Protein AF-A0A382EFH8-F1 (afdb_monomer_lite)

Radius of gyration: 18.64 Å; chains: 1; bounding box: 43×34×51 Å

Secondary structure (DSSP, 8-state):
---HHHHHHHHHHHHHHTSSS---HHHHHHHHHHHHHHHHHHTSSS-HHHHHHHHHHHHHHHHTTS-HHHHHHTTTT-HHHHHHHTSHHHHHHHH--THHHHHH--S-EEEEEETT-SSS-HHHHHHHHHHHHHHHS-EEEEEETTB-TTS-B-SS--GGGTTT---SS-HHHHHHHHHHHHHH-

Foldseek 3Di:
DAALQRLQLQLLLLLQPLQPDDDDPVLNVLVSVLLVVLLVLLPDPDDLVVSLVVQVVSLVVSCVVDDPCSCVSSVSPDSVVSSVCNDPVNNCRRGDDCLVVLLPDPAAEEAEEECLESNRHCVVPVVSNVVSCVNVVRYHYYYHYCAAPQQARHDRNHPVCVVVGPDRHDVVVVVVVVVCVVVRD

Organism: NCBI:txid408172

pLDDT: mean 92.82, std 5.86, range [68.69, 98.62]

InterPro domains:
  IPR001375 Peptidase S9, prolyl oligopeptidase, catalytic domain [PF00326] (89-156)
  IPR029058 Alpha/Beta hydrolase fold [G3DSA:3.40.50.1820] (23-167)
  IPR029058 Alpha/Beta hydrolase fold [SSF53474] (26-154)
  IPR053145 AB hydrolase superfamily Esterase 10 [PTHR43265] (37-182)

Sequence (185 aa):
AVSGEQIHQRQVRMIIERQPFPIADDLVKKIAAMNESLYAVSRMNASLEERRVIARDIYQSELAEFDEVERKLLNLNDEVQVDAIVTDWFRYFLDYDPRGDLELSKVPLLAVYGTLDLQVPPDQSVPVLENINANHGKIEVQTFPDLNHLFQHATTGLPSEYGVIDETLAPEVMIVIK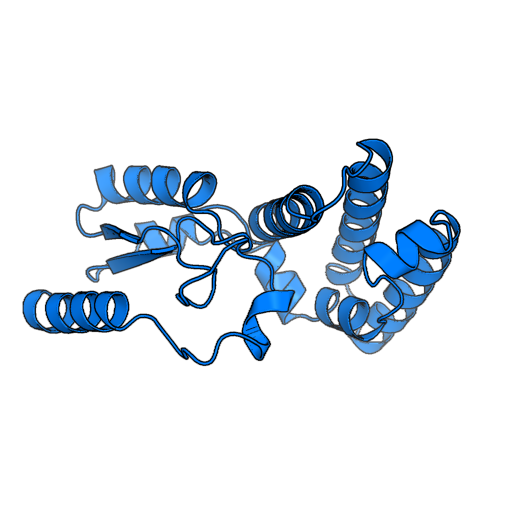EWVLTKC

Structure (mmCIF, N/CA/C/O backbone):
data_AF-A0A382EFH8-F1
#
_entry.id   AF-A0A382EFH8-F1
#
loop_
_atom_site.group_PDB
_atom_site.id
_atom_site.type_symbol
_atom_site.label_atom_id
_atom_site.label_alt_id
_atom_site.label_comp_id
_atom_site.label_asym_id
_atom_site.label_entity_id
_atom_site.label_seq_id
_atom_site.pdbx_PDB_ins_code
_atom_site.Cartn_x
_atom_site.Cartn_y
_atom_site.Cartn_z
_atom_site.occupancy
_atom_site.B_iso_or_equiv
_atom_site.auth_seq_id
_atom_site.auth_comp_id
_atom_site.auth_asym_id
_atom_site.auth_atom_id
_atom_site.pdbx_PDB_model_num
ATOM 1 N N . ALA A 1 1 ? 5.769 -3.428 13.451 1.00 68.69 1 ALA A N 1
ATOM 2 C CA . ALA A 1 1 ? 5.077 -3.414 12.165 1.00 68.69 1 ALA A CA 1
ATOM 3 C C . ALA A 1 1 ? 6.011 -4.001 11.113 1.00 68.69 1 ALA A C 1
ATOM 5 O O . ALA A 1 1 ? 7.071 -4.502 11.473 1.00 68.69 1 ALA A O 1
ATOM 6 N N . VAL A 1 2 ? 5.586 -4.033 9.861 1.00 85.19 2 VAL A N 1
ATOM 7 C CA . VAL A 1 2 ? 6.408 -4.422 8.709 1.00 85.19 2 VAL A CA 1
ATOM 8 C C . VAL A 1 2 ? 6.953 -3.120 8.101 1.00 85.19 2 VAL A C 1
ATOM 10 O O . VAL A 1 2 ? 6.227 -2.124 8.123 1.00 85.19 2 VAL A O 1
ATOM 13 N N . SER A 1 3 ? 8.210 -3.076 7.643 1.00 92.56 3 SER A N 1
ATOM 14 C CA . SER A 1 3 ? 8.759 -1.847 7.035 1.00 92.56 3 SER A CA 1
ATOM 15 C C . SER A 1 3 ? 8.092 -1.549 5.692 1.00 92.56 3 SER A C 1
ATOM 17 O O . SER A 1 3 ? 7.584 -2.466 5.042 1.00 92.56 3 SER A O 1
ATOM 19 N N . GLY A 1 4 ? 8.113 -0.294 5.233 1.00 94.88 4 GLY A N 1
ATOM 20 C CA . GLY A 1 4 ? 7.530 0.039 3.929 1.00 94.88 4 GLY A CA 1
ATOM 21 C C . GLY A 1 4 ? 8.174 -0.712 2.761 1.00 94.88 4 GLY A C 1
ATOM 22 O O . GLY A 1 4 ? 7.466 -1.116 1.843 1.00 94.88 4 GLY A O 1
ATOM 23 N N . GLU A 1 5 ? 9.479 -1.006 2.817 1.00 95.12 5 GLU A N 1
ATOM 24 C CA . GLU A 1 5 ? 10.134 -1.860 1.815 1.00 95.12 5 GLU A CA 1
ATOM 25 C C . GLU A 1 5 ? 9.547 -3.277 1.792 1.00 95.12 5 GLU A C 1
ATOM 27 O O . GLU A 1 5 ? 9.183 -3.775 0.726 1.00 95.12 5 GLU A O 1
ATOM 32 N N . GLN A 1 6 ? 9.389 -3.907 2.960 1.00 93.88 6 GLN A N 1
ATOM 33 C CA . GLN A 1 6 ? 8.792 -5.240 3.068 1.00 93.88 6 GLN A CA 1
ATOM 34 C C . GLN A 1 6 ? 7.329 -5.241 2.595 1.00 93.88 6 GLN A C 1
ATOM 36 O O . GLN A 1 6 ? 6.919 -6.160 1.882 1.00 93.88 6 GLN A O 1
ATOM 41 N N . ILE A 1 7 ? 6.562 -4.197 2.940 1.00 94.94 7 ILE A N 1
ATOM 42 C CA . ILE A 1 7 ? 5.192 -3.990 2.453 1.00 94.94 7 ILE A CA 1
ATOM 43 C C . ILE A 1 7 ? 5.181 -3.911 0.923 1.00 94.94 7 ILE A C 1
ATOM 45 O O . ILE A 1 7 ? 4.469 -4.683 0.285 1.00 94.94 7 ILE A O 1
ATOM 49 N N . HIS A 1 8 ? 5.996 -3.040 0.323 1.00 94.69 8 HIS A N 1
ATOM 50 C CA . HIS A 1 8 ? 5.988 -2.819 -1.123 1.00 94.69 8 HIS A CA 1
ATOM 51 C C . HIS A 1 8 ? 6.478 -4.046 -1.906 1.00 94.69 8 HIS A C 1
ATOM 53 O O . HIS A 1 8 ? 5.884 -4.421 -2.916 1.00 94.69 8 HIS A O 1
ATOM 59 N N . GLN A 1 9 ? 7.516 -4.738 -1.424 1.00 93.62 9 GLN A N 1
ATOM 60 C CA . GLN A 1 9 ? 7.976 -5.994 -2.027 1.00 93.62 9 GLN A CA 1
ATOM 61 C C . GLN A 1 9 ? 6.885 -7.072 -1.997 1.00 93.62 9 GLN A C 1
ATOM 63 O O . GLN A 1 9 ? 6.644 -7.739 -3.009 1.00 93.62 9 GLN A O 1
ATOM 68 N N . ARG A 1 10 ? 6.193 -7.235 -0.858 1.00 94.56 10 ARG A N 1
ATOM 69 C CA . ARG A 1 10 ? 5.069 -8.175 -0.747 1.00 94.56 10 ARG A CA 1
ATOM 70 C C . ARG A 1 10 ? 3.923 -7.774 -1.670 1.00 94.56 10 ARG A C 1
ATOM 72 O O . ARG A 1 10 ? 3.377 -8.648 -2.343 1.00 94.56 10 ARG A O 1
ATOM 79 N N . GLN A 1 11 ? 3.610 -6.482 -1.732 1.00 94.50 11 GLN A N 1
ATOM 80 C CA . GLN A 1 11 ? 2.559 -5.932 -2.577 1.00 94.50 11 GLN A CA 1
ATOM 81 C C . GLN A 1 11 ? 2.774 -6.266 -4.046 1.00 94.50 11 GLN A C 1
ATOM 83 O O . GLN A 1 11 ? 1.903 -6.859 -4.684 1.00 94.50 11 GLN A O 1
ATOM 88 N N . VAL A 1 12 ? 3.947 -5.916 -4.579 1.00 92.06 12 VAL A N 1
ATOM 89 C CA . VAL A 1 12 ? 4.278 -6.161 -5.985 1.00 92.06 12 VAL A CA 1
ATOM 90 C C . VAL A 1 12 ? 4.153 -7.648 -6.295 1.00 92.06 12 VAL A C 1
ATOM 92 O O . VAL A 1 12 ? 3.468 -8.029 -7.243 1.00 92.06 12 VAL A O 1
ATOM 95 N N . ARG A 1 13 ? 4.734 -8.500 -5.444 1.00 92.38 13 ARG A N 1
ATOM 96 C CA . ARG A 1 13 ? 4.657 -9.952 -5.598 1.00 92.38 13 ARG A CA 1
ATOM 97 C C . ARG A 1 13 ? 3.213 -10.459 -5.633 1.00 92.38 13 ARG A C 1
ATOM 99 O O . ARG A 1 13 ? 2.870 -11.223 -6.528 1.00 92.38 13 ARG A O 1
ATOM 106 N N . MET A 1 14 ? 2.368 -10.035 -4.695 1.00 93.94 14 MET A N 1
ATOM 107 C CA . MET A 1 14 ? 0.981 -10.502 -4.623 1.00 93.94 14 MET A CA 1
ATOM 108 C C . MET A 1 14 ? 0.129 -10.013 -5.795 1.00 93.94 14 MET A C 1
ATOM 110 O O . MET A 1 14 ? -0.707 -10.770 -6.281 1.00 93.94 14 MET A O 1
ATOM 114 N N . ILE A 1 15 ? 0.353 -8.792 -6.288 1.00 92.19 15 ILE A N 1
ATOM 115 C CA . ILE A 1 15 ? -0.325 -8.280 -7.490 1.00 92.19 15 ILE A CA 1
ATOM 116 C C . ILE A 1 15 ? 0.039 -9.119 -8.721 1.00 92.19 15 ILE A C 1
ATOM 118 O O . ILE A 1 15 ? -0.835 -9.424 -9.533 1.00 92.19 15 ILE A O 1
ATOM 122 N N . ILE A 1 16 ? 1.306 -9.521 -8.850 1.00 90.00 16 ILE A N 1
ATOM 123 C CA . ILE A 1 16 ? 1.776 -10.388 -9.938 1.00 90.00 16 ILE A CA 1
ATOM 124 C C . ILE A 1 16 ? 1.173 -11.795 -9.809 1.00 90.00 16 ILE A C 1
ATOM 126 O O . ILE A 1 16 ? 0.604 -12.316 -10.762 1.00 90.00 16 ILE A O 1
ATOM 130 N N . GLU A 1 17 ? 1.244 -12.401 -8.623 1.00 90.38 17 GLU A N 1
ATOM 131 C CA . GLU A 1 17 ? 0.717 -13.751 -8.365 1.00 90.38 17 GLU A CA 1
ATOM 132 C C . GLU A 1 17 ? -0.813 -13.836 -8.515 1.00 90.38 17 GLU A C 1
ATOM 134 O O . GLU A 1 17 ? -1.350 -14.915 -8.758 1.00 90.38 17 GLU A O 1
ATOM 139 N N . ARG A 1 18 ? -1.526 -12.710 -8.375 1.00 92.12 18 ARG A N 1
ATOM 140 C CA . ARG A 1 18 ? -2.989 -12.631 -8.507 1.00 92.12 18 ARG A CA 1
ATOM 141 C C . ARG A 1 18 ? -3.464 -12.381 -9.941 1.00 92.12 18 ARG A C 1
ATOM 143 O O . ARG A 1 18 ? -4.670 -12.362 -10.180 1.00 92.12 18 ARG A O 1
ATOM 150 N N . GLN A 1 19 ? -2.553 -12.204 -10.898 1.00 89.12 19 GLN A N 1
ATOM 151 C CA . GLN A 1 19 ? -2.936 -12.094 -12.302 1.00 89.12 19 GLN A CA 1
ATOM 152 C C . GLN A 1 19 ? -3.716 -13.343 -12.764 1.00 89.12 19 GLN A C 1
ATOM 154 O O . GLN A 1 19 ? -3.466 -14.449 -12.282 1.00 89.12 19 GLN A O 1
ATOM 159 N N . PRO A 1 20 ? -4.659 -13.211 -13.714 1.00 86.56 20 PRO A N 1
ATOM 160 C CA . PRO A 1 20 ? -5.533 -14.315 -14.133 1.00 86.56 20 PRO A CA 1
ATOM 161 C C . PRO A 1 20 ? -4.820 -15.416 -14.943 1.00 86.56 20 PRO A C 1
ATOM 163 O O . PRO A 1 20 ? -5.458 -16.362 -15.403 1.00 86.56 20 PRO A O 1
ATOM 166 N N . PHE A 1 21 ? -3.510 -15.299 -15.143 1.00 84.75 21 PHE A N 1
ATOM 167 C CA . PHE A 1 21 ? -2.657 -16.232 -15.871 1.00 84.75 21 PHE A CA 1
ATOM 168 C C . PHE A 1 21 ? -1.413 -16.556 -15.032 1.00 84.75 21 PHE A C 1
ATOM 170 O O . PHE A 1 21 ? -0.975 -15.726 -14.235 1.00 84.75 21 PHE A O 1
ATOM 177 N N . PRO A 1 22 ? -0.829 -17.757 -15.196 1.00 84.62 22 PRO A N 1
ATOM 178 C CA . PRO A 1 22 ? 0.354 -18.146 -14.445 1.00 84.62 22 PRO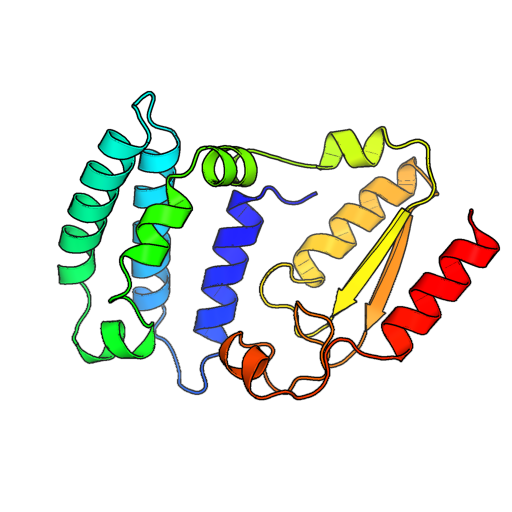 A CA 1
ATOM 179 C C . PRO A 1 22 ? 1.536 -17.238 -14.788 1.00 84.62 22 PRO A C 1
ATOM 181 O O . PRO A 1 22 ? 1.825 -17.000 -15.962 1.00 84.62 22 PRO A O 1
ATOM 184 N N . ILE A 1 23 ? 2.236 -16.782 -13.753 1.00 86.69 23 ILE A N 1
ATOM 185 C CA . ILE A 1 23 ? 3.483 -16.031 -13.875 1.00 86.69 23 ILE A CA 1
ATOM 186 C C . ILE A 1 23 ? 4.644 -16.942 -13.515 1.00 86.69 23 ILE A C 1
ATOM 188 O O . ILE A 1 23 ? 4.591 -17.653 -12.514 1.00 86.69 23 ILE A O 1
ATOM 192 N N . ALA A 1 24 ? 5.686 -16.926 -14.338 1.00 88.62 24 ALA A N 1
ATOM 193 C CA . ALA A 1 24 ? 6.883 -17.700 -14.080 1.00 88.62 24 ALA A CA 1
ATOM 194 C C . ALA A 1 24 ? 7.721 -17.069 -12.947 1.00 88.62 24 ALA A C 1
ATOM 196 O O . ALA A 1 24 ? 7.822 -15.846 -12.824 1.00 88.62 24 ALA A O 1
ATOM 197 N N . ASP A 1 25 ? 8.326 -17.909 -12.102 1.00 88.94 25 ASP A N 1
ATOM 198 C CA . ASP A 1 25 ? 9.108 -17.469 -10.936 1.00 88.94 25 ASP A CA 1
ATOM 199 C C . ASP A 1 25 ? 10.301 -16.576 -11.310 1.00 88.94 25 ASP A C 1
ATOM 201 O O . ASP A 1 25 ? 10.741 -15.743 -10.514 1.00 88.94 25 ASP A O 1
ATOM 205 N N . ASP A 1 26 ? 10.869 -16.768 -12.500 1.00 90.25 26 ASP A N 1
ATOM 206 C CA . ASP A 1 26 ? 11.948 -15.934 -13.024 1.00 90.25 26 ASP A CA 1
ATOM 207 C C . ASP A 1 26 ? 11.468 -14.505 -13.289 1.00 90.25 26 ASP A C 1
ATOM 209 O O . ASP A 1 26 ? 12.165 -13.564 -12.917 1.00 90.25 26 ASP A O 1
ATOM 213 N N . LEU A 1 27 ? 10.254 -14.331 -13.816 1.00 88.62 27 LEU A N 1
ATOM 214 C CA . LEU A 1 27 ? 9.659 -13.014 -14.023 1.00 88.62 27 LEU A CA 1
ATOM 215 C C . LEU A 1 27 ? 9.431 -12.277 -12.694 1.00 88.62 27 LEU A C 1
ATOM 217 O O . LEU A 1 27 ? 9.780 -11.102 -12.573 1.00 88.62 27 LEU A O 1
ATOM 221 N N . VAL A 1 28 ? 8.943 -12.975 -11.661 1.00 89.75 28 VAL A N 1
ATOM 222 C CA . VAL A 1 28 ? 8.801 -12.401 -10.305 1.00 89.75 28 VAL A CA 1
ATOM 223 C C . VAL A 1 28 ? 10.154 -11.915 -9.772 1.00 89.75 28 VAL A C 1
ATOM 225 O O . VAL A 1 28 ? 10.243 -10.824 -9.206 1.00 89.75 28 VAL A O 1
ATOM 228 N N . LYS A 1 29 ? 11.225 -12.691 -9.982 1.00 91.56 29 LYS A N 1
ATOM 229 C CA . LYS A 1 29 ? 12.587 -12.321 -9.561 1.00 91.56 29 LYS A CA 1
ATOM 230 C C . LYS A 1 29 ? 13.140 -11.125 -10.333 1.00 91.56 29 LYS A C 1
ATOM 232 O O . LYS A 1 29 ? 13.748 -10.264 -9.705 1.00 91.56 29 LYS A O 1
ATOM 237 N N . LYS A 1 30 ? 12.919 -11.047 -11.652 1.00 92.00 30 LYS A N 1
ATOM 238 C CA . LYS A 1 30 ? 13.332 -9.892 -12.471 1.00 92.00 30 LYS A CA 1
ATOM 239 C C . LYS A 1 30 ? 12.719 -8.594 -11.938 1.00 92.00 30 LYS A C 1
ATOM 241 O O . LYS A 1 30 ? 13.425 -7.611 -11.754 1.00 92.00 30 LYS A O 1
ATOM 246 N N . ILE A 1 31 ? 11.421 -8.606 -11.629 1.00 91.44 31 ILE A N 1
ATOM 247 C CA . ILE A 1 31 ? 10.712 -7.422 -11.117 1.00 91.44 31 ILE A CA 1
ATOM 248 C C . ILE A 1 31 ? 11.193 -7.049 -9.714 1.00 91.44 31 ILE A C 1
ATOM 250 O O . ILE A 1 31 ? 11.358 -5.869 -9.414 1.00 91.44 31 ILE A O 1
ATOM 254 N N . ALA A 1 32 ? 11.422 -8.042 -8.851 1.00 92.06 32 ALA A N 1
ATOM 255 C CA . ALA A 1 32 ? 11.965 -7.800 -7.519 1.00 92.06 32 ALA A CA 1
ATOM 256 C C . ALA A 1 32 ? 13.344 -7.124 -7.593 1.00 92.06 32 ALA A C 1
ATOM 258 O O . ALA A 1 32 ? 13.542 -6.101 -6.942 1.00 92.06 32 ALA A O 1
ATOM 259 N N . ALA A 1 33 ? 14.243 -7.635 -8.442 1.00 93.50 33 ALA A N 1
ATOM 260 C CA . ALA A 1 33 ? 15.562 -7.046 -8.663 1.00 93.50 33 ALA A CA 1
ATOM 261 C C . ALA A 1 33 ? 15.467 -5.612 -9.207 1.00 93.50 33 ALA A C 1
ATOM 263 O O . ALA A 1 33 ? 16.132 -4.720 -8.688 1.00 93.50 33 ALA A O 1
ATOM 264 N N . MET A 1 34 ? 14.579 -5.370 -10.178 1.00 93.38 34 MET A N 1
ATOM 265 C CA . MET A 1 34 ? 14.372 -4.029 -10.726 1.00 93.38 34 MET A CA 1
ATOM 266 C C . MET A 1 34 ? 13.886 -3.034 -9.669 1.00 93.38 34 MET A C 1
ATOM 268 O O . MET A 1 34 ? 14.409 -1.928 -9.545 1.00 93.38 34 MET A O 1
ATOM 272 N N . ASN A 1 35 ? 12.931 -3.433 -8.828 1.00 93.69 35 ASN A N 1
ATOM 273 C CA . ASN A 1 35 ? 12.482 -2.590 -7.721 1.00 93.69 35 ASN A CA 1
ATOM 274 C C . ASN A 1 35 ? 13.600 -2.308 -6.707 1.00 93.69 35 ASN A C 1
ATOM 276 O O . ASN A 1 35 ? 13.728 -1.173 -6.255 1.00 93.69 35 ASN A O 1
ATOM 280 N N . GLU A 1 36 ? 14.429 -3.300 -6.370 1.00 95.25 36 GLU A N 1
ATOM 281 C CA . GLU A 1 36 ? 15.581 -3.114 -5.477 1.00 95.25 36 GLU A CA 1
ATOM 282 C C . GLU A 1 36 ? 16.585 -2.095 -6.039 1.00 95.25 36 GLU A C 1
ATOM 284 O O . GLU A 1 36 ? 17.035 -1.212 -5.300 1.00 95.25 36 GLU A O 1
ATOM 289 N N . SER A 1 37 ? 16.874 -2.148 -7.345 1.00 95.81 37 SER A N 1
ATOM 290 C CA . SER A 1 37 ? 17.690 -1.140 -8.033 1.00 95.81 37 SER A CA 1
ATOM 291 C C . SER A 1 37 ? 17.091 0.263 -7.878 1.00 95.81 37 SER A C 1
ATOM 293 O O . SER A 1 37 ? 17.794 1.206 -7.505 1.00 95.81 37 SER A O 1
ATOM 295 N N . LEU A 1 38 ? 15.778 0.417 -8.079 1.00 95.69 38 LEU A N 1
ATOM 296 C CA . LEU A 1 38 ? 15.092 1.706 -7.923 1.00 95.69 38 LEU A CA 1
ATOM 297 C C . LEU A 1 38 ? 15.069 2.201 -6.467 1.00 95.69 38 LEU A C 1
ATOM 299 O O . LEU A 1 38 ? 15.209 3.403 -6.219 1.00 95.69 38 LEU A O 1
ATOM 303 N N . TYR A 1 39 ? 14.959 1.304 -5.483 1.00 96.81 39 TYR A N 1
ATOM 304 C CA . TYR A 1 39 ? 15.070 1.673 -4.069 1.00 96.81 39 TYR A CA 1
ATOM 305 C C . TYR A 1 39 ? 16.476 2.160 -3.712 1.00 96.81 39 TYR A C 1
ATOM 307 O O . TYR A 1 39 ? 16.635 3.056 -2.883 1.00 96.81 39 TYR A O 1
ATOM 315 N N . ALA A 1 40 ? 17.519 1.593 -4.322 1.00 97.31 40 ALA A N 1
ATOM 316 C CA . ALA A 1 40 ? 18.876 2.092 -4.135 1.00 97.31 40 ALA A CA 1
ATOM 317 C C . ALA A 1 40 ? 19.004 3.535 -4.652 1.00 97.31 40 ALA A C 1
ATOM 319 O O . ALA A 1 40 ? 19.591 4.380 -3.970 1.00 97.31 40 ALA A O 1
ATOM 320 N N . VAL A 1 41 ? 18.383 3.846 -5.798 1.00 97.62 41 VAL A N 1
ATOM 321 C CA . VAL A 1 41 ? 18.336 5.215 -6.339 1.00 97.62 41 VAL A CA 1
ATOM 322 C C . VAL A 1 41 ? 17.572 6.159 -5.417 1.00 97.62 41 VAL A C 1
ATOM 324 O O . VAL A 1 41 ? 18.037 7.272 -5.160 1.00 97.62 41 VAL A O 1
ATOM 327 N N . SER A 1 42 ? 16.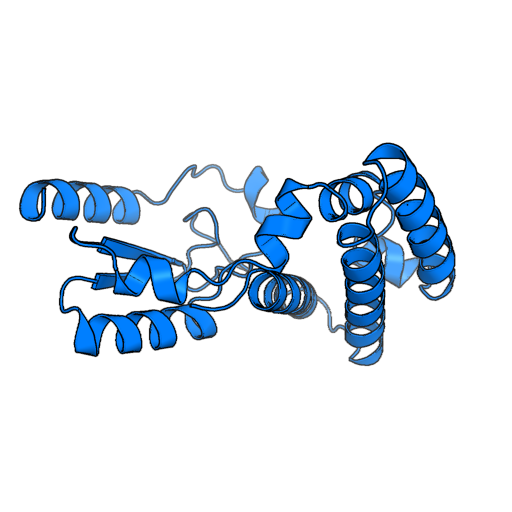429 5.730 -4.870 1.00 96.62 42 SER A N 1
ATOM 328 C CA . SER A 1 42 ? 15.626 6.572 -3.973 1.00 96.62 42 SER A CA 1
ATOM 329 C C . SER A 1 42 ? 16.434 7.045 -2.757 1.00 96.62 42 SER A C 1
ATOM 331 O O . SER A 1 42 ? 16.263 8.186 -2.323 1.00 96.62 42 SER A O 1
ATOM 333 N N . ARG A 1 43 ? 17.379 6.224 -2.274 1.00 96.75 43 ARG A N 1
ATOM 334 C CA . ARG A 1 43 ? 18.272 6.490 -1.131 1.00 96.75 43 ARG A CA 1
ATOM 335 C C . ARG A 1 43 ? 19.534 7.286 -1.461 1.00 96.75 43 ARG A C 1
ATOM 337 O O . ARG A 1 43 ? 20.276 7.641 -0.542 1.00 96.75 43 ARG A O 1
ATOM 344 N N . MET A 1 44 ? 19.791 7.595 -2.729 1.00 97.19 44 MET A N 1
ATOM 345 C CA . MET A 1 44 ? 20.956 8.389 -3.113 1.00 97.19 44 MET A CA 1
ATOM 346 C C . MET A 1 44 ? 20.894 9.796 -2.513 1.00 97.19 44 MET A C 1
ATOM 348 O O . MET A 1 44 ? 19.848 10.446 -2.493 1.00 97.19 44 MET A O 1
ATOM 352 N N . ASN A 1 45 ? 22.047 10.297 -2.069 1.00 96.19 45 ASN A N 1
ATOM 353 C CA . ASN A 1 45 ? 22.198 11.688 -1.653 1.00 96.19 45 ASN A CA 1
ATOM 354 C C . ASN A 1 45 ? 22.341 12.598 -2.886 1.00 96.19 45 ASN A C 1
ATOM 356 O O . ASN A 1 45 ? 23.436 13.058 -3.203 1.00 96.19 45 ASN A O 1
ATOM 360 N N . ALA A 1 46 ? 21.236 12.788 -3.603 1.00 96.94 46 ALA A N 1
ATOM 361 C CA . ALA A 1 46 ? 21.130 13.588 -4.819 1.00 96.94 46 ALA A CA 1
ATOM 362 C C . ALA A 1 46 ? 19.784 14.331 -4.849 1.00 96.94 46 ALA A C 1
ATOM 364 O O . ALA A 1 46 ? 18.861 14.014 -4.090 1.00 96.94 46 ALA A O 1
ATOM 365 N N . SER A 1 47 ? 19.654 15.330 -5.722 1.00 97.81 47 SER A N 1
ATOM 366 C CA . SER A 1 47 ? 18.376 16.014 -5.938 1.00 97.81 47 SER A CA 1
ATOM 367 C C . SER A 1 47 ? 17.312 15.062 -6.505 1.00 97.81 47 SER A C 1
ATOM 369 O O . SER A 1 47 ? 17.619 14.000 -7.052 1.00 97.81 47 SER A O 1
ATOM 371 N N . LEU A 1 48 ? 16.030 15.428 -6.380 1.00 96.69 48 LEU A N 1
ATOM 372 C CA . LEU A 1 48 ? 14.937 14.640 -6.964 1.00 96.69 48 LEU A CA 1
ATOM 373 C C . LEU A 1 48 ? 15.098 14.471 -8.482 1.00 96.69 48 LEU A C 1
ATOM 375 O O . LEU A 1 48 ? 14.903 13.374 -8.991 1.00 96.69 48 LEU A O 1
ATOM 379 N N . GLU A 1 49 ? 15.491 15.530 -9.191 1.00 97.06 49 GLU A N 1
ATOM 380 C CA . GLU A 1 49 ? 15.675 15.480 -10.645 1.00 97.06 49 GLU A CA 1
ATOM 381 C C . GLU A 1 49 ? 16.840 14.567 -11.046 1.00 97.06 49 GLU A C 1
ATOM 383 O O . GLU A 1 49 ? 16.699 13.771 -11.970 1.00 97.06 49 GLU A O 1
ATOM 388 N N . GLU A 1 50 ? 17.957 14.596 -10.313 1.00 97.94 50 GLU A N 1
ATOM 389 C CA . GLU A 1 50 ? 19.069 13.663 -10.547 1.00 97.94 50 GLU A CA 1
ATOM 390 C C . GLU A 1 50 ? 18.646 12.210 -10.302 1.00 97.94 50 GLU A C 1
ATOM 392 O O . GLU A 1 50 ? 18.923 11.345 -11.132 1.00 97.94 50 GLU A O 1
ATOM 397 N N . ARG A 1 51 ? 17.920 11.933 -9.206 1.00 97.88 51 ARG A N 1
ATOM 398 C CA . ARG A 1 51 ? 17.397 10.586 -8.928 1.00 97.88 51 ARG A CA 1
ATOM 399 C C . ARG A 1 51 ? 16.432 10.108 -10.011 1.00 97.88 51 ARG A C 1
ATOM 401 O O . ARG A 1 51 ? 16.516 8.952 -10.401 1.00 97.88 51 ARG A O 1
ATOM 408 N N . ARG A 1 52 ? 15.554 10.974 -10.528 1.00 96.50 52 ARG A N 1
ATOM 409 C CA . ARG A 1 52 ? 14.646 10.641 -11.643 1.00 96.50 52 ARG A CA 1
ATOM 410 C C . ARG A 1 52 ? 15.409 10.265 -12.902 1.00 96.50 52 ARG A C 1
ATOM 412 O O . ARG A 1 52 ? 15.105 9.243 -13.505 1.00 96.50 52 ARG A O 1
ATOM 419 N N . VAL A 1 53 ? 16.418 11.052 -13.278 1.00 96.69 53 VAL A N 1
ATOM 420 C CA . VAL A 1 53 ? 17.252 10.752 -14.452 1.00 96.69 53 VAL A CA 1
ATOM 421 C C . VAL A 1 53 ? 17.930 9.390 -14.299 1.00 96.69 53 VAL A C 1
ATOM 423 O O . VAL A 1 53 ? 17.842 8.568 -15.206 1.00 96.69 53 VAL A O 1
ATOM 426 N N . ILE A 1 54 ? 18.544 9.125 -13.143 1.00 97.38 54 ILE A N 1
ATOM 427 C CA . ILE A 1 54 ? 19.237 7.856 -12.876 1.00 97.38 54 ILE A CA 1
ATOM 428 C C . ILE A 1 54 ? 18.254 6.679 -12.850 1.00 97.38 54 ILE A C 1
ATOM 430 O O . ILE A 1 54 ? 18.516 5.646 -13.456 1.00 97.38 54 ILE A O 1
ATOM 434 N N . ALA A 1 55 ? 17.113 6.826 -12.176 1.00 96.25 55 ALA A N 1
ATOM 435 C CA . ALA A 1 55 ? 16.115 5.768 -12.085 1.00 96.25 55 ALA A CA 1
ATOM 436 C C . ALA A 1 55 ? 15.495 5.431 -13.437 1.00 96.25 55 ALA A C 1
ATOM 438 O O . ALA A 1 55 ? 15.303 4.256 -13.722 1.00 96.25 55 ALA A O 1
ATOM 439 N N . ARG A 1 56 ? 15.222 6.428 -14.286 1.00 95.06 56 ARG A N 1
ATOM 440 C CA . ARG A 1 56 ? 14.736 6.175 -15.648 1.00 95.06 56 ARG A CA 1
ATOM 441 C C . ARG A 1 56 ? 15.787 5.466 -16.497 1.00 95.06 56 ARG A C 1
ATOM 443 O O . ARG A 1 56 ? 15.427 4.543 -17.212 1.00 95.06 56 ARG A O 1
ATOM 450 N N . ASP A 1 57 ? 17.063 5.841 -16.399 1.00 94.81 57 ASP A N 1
ATOM 451 C CA . ASP A 1 57 ? 18.148 5.159 -17.124 1.00 94.81 57 ASP A CA 1
ATOM 452 C C . ASP A 1 57 ? 18.273 3.681 -16.710 1.00 94.81 57 ASP A C 1
ATOM 454 O O . ASP A 1 57 ? 18.252 2.789 -17.559 1.00 94.81 57 ASP A O 1
ATOM 458 N N . ILE A 1 58 ? 18.283 3.411 -15.399 1.00 94.69 58 ILE A N 1
ATOM 459 C CA . ILE A 1 58 ? 18.284 2.046 -14.850 1.00 94.69 58 ILE A CA 1
ATOM 460 C C . ILE A 1 58 ? 17.039 1.281 -15.297 1.00 94.69 58 ILE A C 1
ATOM 462 O O . ILE A 1 58 ? 17.162 0.173 -15.815 1.00 94.69 58 ILE A O 1
ATOM 466 N N . TYR A 1 59 ? 15.856 1.883 -15.157 1.00 93.38 59 TYR A N 1
ATOM 467 C CA . TYR A 1 59 ? 14.598 1.260 -15.550 1.00 93.38 59 TYR A CA 1
ATOM 468 C C . TYR A 1 59 ? 14.595 0.886 -17.029 1.00 93.38 59 TYR A C 1
ATOM 470 O O . TYR A 1 59 ? 14.258 -0.240 -17.364 1.00 93.38 59 TYR A O 1
ATOM 478 N N . GLN A 1 60 ? 15.019 1.788 -17.918 1.00 92.06 60 GLN A N 1
ATOM 479 C CA . GLN A 1 60 ? 15.086 1.515 -19.355 1.00 92.06 60 GLN A CA 1
ATOM 480 C C . GLN A 1 60 ? 16.107 0.417 -19.687 1.00 92.06 60 GLN A C 1
ATOM 482 O O . GLN A 1 60 ? 15.847 -0.418 -20.556 1.00 92.06 60 GLN A O 1
ATOM 487 N N . SER A 1 61 ? 17.246 0.381 -18.985 1.00 93.06 61 SER A N 1
ATOM 488 C CA . SER A 1 61 ? 18.239 -0.686 -19.142 1.00 93.06 61 SER A CA 1
ATOM 489 C C . SER A 1 61 ? 17.694 -2.045 -18.701 1.00 93.06 61 SER A C 1
ATOM 491 O O . SER A 1 61 ? 17.890 -3.033 -19.401 1.00 93.06 61 SER A O 1
ATOM 493 N N . GLU A 1 62 ? 17.018 -2.119 -17.557 1.00 92.31 62 GLU A N 1
ATOM 494 C CA . GLU A 1 62 ? 16.468 -3.372 -17.027 1.00 92.31 62 GLU A CA 1
ATOM 495 C C . GLU A 1 62 ? 15.214 -3.815 -17.788 1.00 92.31 62 GLU A C 1
ATOM 497 O O . GLU A 1 62 ? 15.015 -5.010 -18.002 1.00 92.31 62 GLU A O 1
ATOM 502 N N . LEU A 1 63 ? 14.416 -2.870 -18.297 1.00 91.00 63 LEU A N 1
ATOM 503 C CA . LEU A 1 63 ? 13.257 -3.140 -19.148 1.00 91.00 63 LEU A CA 1
ATOM 504 C C . LEU A 1 63 ? 13.649 -3.947 -20.397 1.00 91.00 63 LEU A C 1
ATOM 506 O O . LEU A 1 63 ? 12.839 -4.724 -20.902 1.00 91.00 63 LEU A O 1
ATOM 510 N N . ALA A 1 64 ? 14.892 -3.812 -20.878 1.00 90.50 64 ALA A N 1
ATOM 511 C CA . ALA A 1 64 ? 15.428 -4.583 -22.000 1.00 90.50 64 ALA A CA 1
ATOM 512 C C . ALA A 1 64 ? 15.442 -6.106 -21.759 1.00 90.50 64 ALA A C 1
ATOM 514 O O . ALA A 1 64 ? 15.345 -6.860 -22.727 1.00 90.50 64 ALA A O 1
ATOM 515 N N . GLU A 1 65 ? 15.483 -6.550 -20.499 1.00 91.31 65 GLU A N 1
ATOM 516 C CA . GLU A 1 65 ? 15.472 -7.966 -20.094 1.00 91.31 65 GLU A CA 1
ATOM 517 C C . GLU A 1 65 ? 14.063 -8.590 -20.077 1.00 91.31 65 GLU A C 1
ATOM 519 O O . GLU A 1 65 ? 13.900 -9.791 -19.818 1.00 91.31 65 GLU A O 1
ATOM 524 N N . PHE A 1 66 ? 13.039 -7.774 -20.344 1.00 91.31 66 PHE A N 1
ATOM 525 C CA . PHE A 1 66 ? 11.650 -8.199 -20.465 1.00 91.31 66 PHE A CA 1
ATOM 526 C C . PHE A 1 66 ? 11.244 -8.277 -21.935 1.00 91.31 66 PHE A C 1
ATOM 528 O O . PHE A 1 66 ? 11.524 -7.353 -22.709 1.00 91.31 66 PHE A O 1
ATOM 535 N N . ASP A 1 67 ? 10.538 -9.334 -22.323 1.00 91.00 67 ASP A N 1
ATOM 536 C CA . ASP A 1 67 ? 9.939 -9.422 -23.654 1.00 91.00 67 ASP A CA 1
ATOM 537 C C . ASP A 1 67 ? 8.671 -8.550 -23.785 1.00 91.00 67 ASP A C 1
ATOM 539 O O . ASP A 1 67 ? 8.160 -7.980 -22.818 1.00 91.00 67 ASP A O 1
ATOM 543 N N . GLU A 1 68 ? 8.159 -8.393 -25.009 1.00 89.12 68 GLU A N 1
ATOM 544 C CA . GLU A 1 68 ? 6.988 -7.543 -25.273 1.00 89.12 68 GLU A CA 1
ATOM 545 C C . GLU A 1 68 ? 5.730 -8.007 -24.516 1.00 89.12 68 GLU A C 1
ATOM 547 O O . GLU A 1 68 ? 4.922 -7.180 -24.078 1.00 89.12 68 GLU A O 1
ATOM 552 N N . VAL A 1 69 ? 5.568 -9.321 -24.339 1.00 87.25 69 VAL A N 1
ATOM 553 C CA . VAL A 1 69 ? 4.429 -9.907 -23.632 1.00 87.25 69 VAL A CA 1
ATOM 554 C C . VAL A 1 69 ? 4.546 -9.603 -22.145 1.00 87.25 69 VAL A C 1
ATOM 556 O O . VAL A 1 69 ? 3.591 -9.079 -21.576 1.00 87.25 69 VAL A O 1
ATOM 559 N N . GLU A 1 70 ? 5.710 -9.847 -21.541 1.00 88.62 70 GLU A N 1
ATOM 560 C CA . GLU A 1 70 ? 6.006 -9.553 -20.136 1.00 88.62 70 GLU A CA 1
ATOM 561 C C . GLU A 1 70 ? 5.771 -8.069 -19.816 1.00 88.62 70 GLU A C 1
ATOM 563 O O . GLU A 1 70 ? 5.047 -7.743 -18.871 1.00 88.62 70 GLU A O 1
ATOM 568 N N . ARG A 1 71 ? 6.297 -7.152 -20.643 1.00 87.94 71 ARG A N 1
ATOM 569 C CA . ARG A 1 71 ? 6.128 -5.700 -20.445 1.00 87.94 71 ARG A CA 1
ATOM 570 C C . ARG A 1 71 ? 4.668 -5.272 -20.476 1.00 87.94 71 ARG A C 1
ATOM 572 O O . ARG A 1 71 ? 4.243 -4.467 -19.648 1.00 87.94 71 ARG A O 1
ATOM 579 N N . LYS A 1 72 ? 3.894 -5.787 -21.435 1.00 84.25 72 LYS A N 1
ATOM 580 C CA . LYS A 1 72 ? 2.472 -5.452 -21.580 1.00 84.25 72 LYS A CA 1
ATOM 581 C C . LYS A 1 72 ? 1.640 -6.026 -20.439 1.00 84.25 72 LYS A C 1
ATOM 583 O O . LYS A 1 72 ? 0.743 -5.359 -19.934 1.00 84.25 72 LYS A O 1
ATOM 588 N N . LEU A 1 73 ? 1.947 -7.254 -20.051 1.00 80.25 73 LEU A N 1
ATOM 589 C CA . LEU A 1 73 ? 1.261 -8.004 -19.011 1.00 80.25 73 LEU A CA 1
ATOM 590 C C . LEU A 1 73 ? 1.420 -7.359 -17.630 1.00 80.25 73 LEU A C 1
ATOM 592 O O . LEU A 1 73 ? 0.473 -7.334 -16.852 1.00 80.25 73 LEU A O 1
ATOM 596 N N . LEU A 1 74 ? 2.594 -6.794 -17.355 1.00 79.50 74 LEU A N 1
ATOM 597 C CA . LEU A 1 74 ? 2.932 -6.146 -16.084 1.00 79.50 74 LEU A CA 1
ATOM 598 C C . LEU A 1 74 ? 2.800 -4.619 -16.117 1.00 79.50 74 LEU A C 1
ATOM 600 O O . LEU A 1 74 ? 3.095 -3.955 -15.127 1.00 79.50 74 LEU A O 1
ATOM 604 N N . ASN A 1 75 ? 2.374 -4.059 -17.252 1.00 79.81 75 ASN A N 1
ATOM 605 C CA . ASN A 1 75 ? 2.269 -2.619 -17.475 1.00 79.81 75 ASN A CA 1
ATOM 606 C C . ASN A 1 75 ? 3.581 -1.846 -17.184 1.00 79.81 75 ASN A C 1
ATOM 608 O O . ASN A 1 75 ? 3.558 -0.760 -16.609 1.00 79.81 75 ASN A O 1
ATOM 612 N N . LEU A 1 76 ? 4.731 -2.391 -17.604 1.00 80.38 76 LEU A N 1
ATOM 613 C CA . LEU A 1 76 ? 6.078 -1.837 -17.352 1.00 80.38 76 LEU A CA 1
ATOM 614 C C . LEU A 1 76 ? 6.492 -0.711 -18.321 1.00 80.38 76 LEU A C 1
ATOM 616 O O . LEU A 1 76 ? 7.673 -0.480 -18.547 1.00 80.38 76 LEU A O 1
ATOM 620 N N . ASN A 1 77 ? 5.545 -0.028 -18.960 1.00 70.69 77 ASN A N 1
ATOM 621 C CA . ASN A 1 77 ? 5.862 1.061 -19.896 1.00 70.69 77 ASN A CA 1
ATOM 622 C C . ASN A 1 77 ? 5.561 2.447 -19.305 1.00 70.69 77 ASN A C 1
ATOM 624 O O . ASN A 1 77 ? 5.518 3.433 -20.038 1.00 70.69 77 ASN A O 1
ATOM 628 N N . ASP A 1 78 ? 5.313 2.521 -17.997 1.00 70.31 78 ASP A N 1
ATOM 629 C CA . ASP A 1 78 ? 4.854 3.729 -17.323 1.00 70.31 78 ASP A CA 1
ATOM 630 C C . ASP A 1 78 ? 5.963 4.350 -16.461 1.00 70.31 78 ASP A C 1
ATOM 632 O O . ASP A 1 78 ? 6.134 4.019 -15.286 1.00 70.31 78 ASP A O 1
ATOM 636 N N . GLU A 1 79 ? 6.717 5.286 -17.046 1.00 71.38 79 GLU A N 1
ATOM 637 C CA . GLU A 1 79 ? 7.775 6.030 -16.342 1.00 71.38 79 GLU A CA 1
ATOM 638 C C . GLU A 1 79 ? 7.247 6.837 -15.142 1.00 71.38 79 GLU A C 1
ATOM 640 O O . GLU A 1 79 ? 8.019 7.186 -14.246 1.00 71.38 79 GLU A O 1
ATOM 645 N N . VAL A 1 80 ? 5.934 7.097 -15.064 1.00 71.50 80 VAL A N 1
ATOM 646 C CA . VAL A 1 80 ? 5.323 7.769 -13.907 1.00 71.50 80 VAL A CA 1
ATOM 647 C C . VAL A 1 80 ? 5.503 6.934 -12.636 1.00 71.50 80 VAL A C 1
ATOM 649 O O . VAL A 1 80 ? 5.709 7.494 -11.558 1.00 71.50 80 VAL A O 1
ATOM 652 N N . GLN A 1 81 ? 5.495 5.601 -12.749 1.00 77.62 81 GLN A N 1
ATOM 653 C CA . GLN A 1 81 ? 5.733 4.713 -11.607 1.00 77.62 81 GLN A CA 1
ATOM 654 C C . GLN A 1 81 ? 7.186 4.792 -11.121 1.00 77.62 81 GLN A C 1
ATOM 656 O O . GLN A 1 81 ? 7.435 4.807 -9.915 1.00 77.62 81 GLN A O 1
ATOM 661 N N . VAL A 1 82 ? 8.141 4.930 -12.044 1.00 87.69 82 VAL A N 1
ATOM 662 C CA . VAL A 1 82 ? 9.571 5.083 -11.727 1.00 87.69 82 VAL A CA 1
ATOM 663 C C . VAL A 1 82 ? 9.816 6.378 -10.955 1.00 87.69 82 VAL A C 1
ATOM 665 O O . VAL A 1 82 ? 10.479 6.382 -9.916 1.00 87.69 82 VAL A O 1
ATOM 668 N N . ASP A 1 83 ? 9.221 7.478 -11.417 1.00 91.88 83 ASP A N 1
ATOM 669 C CA . ASP A 1 83 ? 9.341 8.781 -10.764 1.00 91.88 83 ASP A CA 1
ATOM 670 C C . ASP A 1 83 ? 8.766 8.791 -9.343 1.00 91.88 83 ASP A C 1
ATOM 672 O O . ASP A 1 83 ? 9.279 9.511 -8.481 1.00 91.88 83 ASP A O 1
ATOM 676 N N . ALA A 1 84 ? 7.702 8.020 -9.095 1.00 91.19 84 ALA A N 1
ATOM 677 C CA . ALA A 1 84 ? 7.067 7.929 -7.785 1.00 91.19 84 ALA A CA 1
ATOM 678 C C . ALA A 1 84 ? 7.984 7.255 -6.747 1.00 91.19 84 ALA A C 1
ATOM 680 O O . ALA A 1 84 ? 8.057 7.722 -5.604 1.00 91.19 84 ALA A O 1
ATOM 681 N N . ILE A 1 85 ? 8.735 6.225 -7.159 1.00 93.25 85 ILE A N 1
ATOM 682 C CA . ILE A 1 85 ? 9.625 5.433 -6.291 1.00 93.25 85 ILE A CA 1
ATOM 683 C C . ILE A 1 85 ? 10.817 6.251 -5.771 1.00 93.25 85 ILE A C 1
ATOM 685 O O . ILE A 1 85 ? 11.315 6.012 -4.672 1.00 93.25 85 ILE A O 1
ATOM 689 N N . VAL A 1 86 ? 11.282 7.249 -6.524 1.00 95.81 86 VAL A N 1
ATOM 690 C CA . VAL A 1 86 ? 12.471 8.036 -6.146 1.00 95.81 86 VAL A CA 1
ATOM 691 C C . VAL A 1 86 ? 12.175 9.326 -5.390 1.00 95.81 86 VAL A C 1
ATOM 693 O O . VAL A 1 86 ? 13.082 10.116 -5.113 1.00 95.81 86 VAL A O 1
ATOM 696 N N . THR A 1 87 ? 10.913 9.563 -5.039 1.00 96.62 87 THR A N 1
ATOM 697 C CA . THR A 1 87 ? 10.540 10.727 -4.231 1.00 96.62 87 THR A CA 1
ATOM 698 C C . THR A 1 87 ? 11.098 10.630 -2.810 1.00 96.62 87 THR A C 1
ATOM 700 O O . THR A 1 87 ? 11.324 9.546 -2.272 1.00 96.62 87 THR A O 1
ATOM 703 N N . ASP A 1 88 ? 11.282 11.779 -2.152 1.00 96.69 88 ASP A N 1
ATOM 704 C CA . ASP A 1 88 ? 11.677 11.797 -0.737 1.00 96.69 88 ASP A CA 1
ATOM 705 C C . ASP A 1 88 ? 10.659 11.111 0.170 1.00 96.69 88 ASP A C 1
ATOM 707 O O . ASP A 1 88 ? 11.046 10.452 1.134 1.00 96.69 88 ASP A O 1
ATOM 711 N N . TRP A 1 89 ? 9.373 11.232 -0.165 1.00 96.19 89 TRP A N 1
ATOM 712 C CA . TRP A 1 89 ? 8.314 10.519 0.533 1.00 96.19 89 TRP A CA 1
ATOM 713 C C . TRP A 1 89 ? 8.476 9.005 0.390 1.00 96.19 89 TRP A C 1
ATOM 715 O O . TRP A 1 89 ? 8.417 8.302 1.393 1.00 96.19 89 TRP A O 1
ATOM 725 N N . PHE A 1 90 ? 8.732 8.503 -0.821 1.00 96.25 90 PHE A N 1
ATOM 726 C CA . PHE A 1 90 ? 8.861 7.064 -1.041 1.00 96.25 90 PHE A CA 1
ATOM 727 C C . PHE A 1 90 ? 10.113 6.502 -0.364 1.00 96.25 90 PHE A C 1
ATOM 729 O O . PHE A 1 90 ? 10.043 5.458 0.275 1.00 96.25 90 PHE A O 1
ATOM 736 N N . ARG A 1 91 ? 11.234 7.239 -0.395 1.00 95.88 91 ARG A N 1
ATOM 737 C CA . ARG A 1 91 ? 12.420 6.907 0.410 1.00 95.88 91 ARG A CA 1
ATOM 738 C C . ARG A 1 91 ? 12.070 6.781 1.895 1.00 95.88 91 ARG A C 1
ATOM 740 O O . ARG A 1 91 ? 12.425 5.786 2.516 1.00 95.88 91 ARG A O 1
ATOM 747 N N . TYR A 1 92 ? 11.378 7.774 2.459 1.00 96.69 92 TYR A N 1
ATOM 748 C CA . TYR A 1 92 ? 10.943 7.717 3.856 1.00 96.69 92 TYR A CA 1
ATOM 749 C C . TYR A 1 92 ? 10.050 6.501 4.115 1.00 96.69 92 TYR A C 1
ATOM 751 O O . TYR A 1 92 ? 10.287 5.773 5.072 1.00 96.69 92 TYR A O 1
ATOM 759 N N . PHE A 1 93 ? 9.061 6.261 3.252 1.00 96.56 93 PHE A N 1
ATOM 760 C CA . PHE A 1 93 ? 8.162 5.117 3.349 1.00 96.56 93 PHE A CA 1
ATOM 761 C C . PHE A 1 93 ? 8.934 3.794 3.393 1.00 96.56 93 PHE A C 1
ATOM 763 O O . PHE A 1 93 ? 8.710 3.016 4.315 1.00 96.56 93 PHE A O 1
ATOM 770 N N . LEU A 1 94 ? 9.876 3.568 2.467 1.00 96.12 94 LEU A N 1
ATOM 771 C CA . LEU A 1 94 ? 10.676 2.340 2.408 1.00 96.12 94 LEU A CA 1
ATOM 772 C C . LEU A 1 94 ? 11.392 2.039 3.731 1.00 96.12 94 LEU A C 1
ATOM 774 O O . LEU A 1 94 ? 11.380 0.897 4.197 1.00 96.12 94 LEU A O 1
ATOM 778 N N . ASP A 1 95 ? 11.994 3.068 4.327 1.00 95.31 95 ASP A N 1
ATOM 779 C CA . ASP A 1 95 ? 12.839 2.942 5.516 1.00 95.31 95 ASP A CA 1
ATOM 780 C C . ASP A 1 95 ? 12.047 2.986 6.836 1.00 95.31 95 ASP A C 1
ATOM 782 O O . ASP A 1 95 ? 12.576 2.643 7.896 1.00 95.31 95 ASP A O 1
ATOM 786 N N . TYR A 1 96 ? 10.784 3.411 6.804 1.00 95.88 96 TYR A N 1
ATOM 787 C CA . TYR A 1 96 ? 9.976 3.586 8.003 1.00 95.88 96 TYR A CA 1
ATOM 788 C C . TYR A 1 96 ? 9.415 2.249 8.521 1.00 95.88 96 TYR A C 1
ATOM 790 O O . TYR A 1 96 ? 8.700 1.535 7.815 1.00 95.88 96 TYR A O 1
ATOM 798 N N . ASP A 1 97 ? 9.708 1.927 9.788 1.00 92.81 97 ASP A N 1
ATOM 799 C CA . ASP A 1 97 ? 9.055 0.855 10.555 1.00 92.81 97 ASP A CA 1
ATOM 800 C C . ASP A 1 97 ? 8.169 1.475 11.653 1.00 92.81 97 ASP A C 1
ATOM 802 O O . ASP A 1 97 ? 8.695 1.974 12.655 1.00 92.81 97 ASP A O 1
ATOM 806 N N . PRO A 1 98 ? 6.828 1.401 11.533 1.00 91.81 98 PRO A N 1
ATOM 807 C CA . PRO A 1 98 ? 5.929 1.984 12.524 1.00 91.81 98 PRO A CA 1
ATOM 808 C C . PRO A 1 98 ? 5.874 1.231 13.863 1.00 91.81 98 PRO A C 1
ATOM 810 O O . PRO A 1 98 ? 5.096 1.623 14.731 1.00 91.81 98 PRO A O 1
ATOM 813 N N . ARG A 1 99 ? 6.642 0.145 14.081 1.00 90.19 99 ARG A N 1
ATOM 814 C CA . ARG A 1 99 ? 6.587 -0.638 15.338 1.00 90.19 99 ARG A CA 1
ATOM 815 C C . ARG A 1 99 ? 6.760 0.246 16.571 1.00 90.19 99 ARG A C 1
ATOM 817 O O . ARG A 1 99 ? 5.930 0.172 17.469 1.00 90.19 99 ARG A O 1
ATOM 824 N N . GLY A 1 100 ? 7.809 1.068 16.586 1.00 89.44 100 GLY A N 1
ATOM 825 C CA . GLY A 1 100 ? 8.126 1.915 17.735 1.00 89.44 100 GLY A CA 1
ATOM 826 C C . GLY A 1 100 ? 7.025 2.935 18.018 1.00 89.44 100 GLY A C 1
ATOM 827 O O . GLY A 1 100 ? 6.621 3.106 19.164 1.00 89.44 100 GLY A O 1
ATOM 828 N N . ASP A 1 101 ? 6.476 3.553 16.973 1.00 92.00 101 ASP A N 1
ATOM 829 C CA . ASP A 1 101 ? 5.409 4.547 17.117 1.00 92.00 101 ASP A CA 1
ATOM 830 C C . ASP A 1 101 ? 4.093 3.915 17.593 1.00 92.00 101 ASP A C 1
ATOM 832 O O . ASP A 1 101 ? 3.401 4.478 18.444 1.00 92.00 101 ASP A O 1
ATOM 836 N N . LEU A 1 102 ? 3.771 2.711 17.113 1.00 91.19 102 LEU A N 1
ATOM 837 C CA . LEU A 1 102 ? 2.603 1.951 17.564 1.00 91.19 102 LEU A CA 1
ATOM 838 C C . LEU A 1 102 ? 2.746 1.474 19.018 1.00 91.19 102 LEU A C 1
ATOM 840 O O . LEU A 1 102 ? 1.769 1.521 19.762 1.00 91.19 102 LEU A O 1
ATOM 844 N N . GLU A 1 103 ? 3.945 1.058 19.440 1.00 89.50 103 GLU A N 1
ATOM 845 C CA . GLU A 1 103 ? 4.245 0.669 20.829 1.00 89.50 103 GLU A CA 1
ATOM 846 C C . GLU A 1 103 ? 4.173 1.857 21.802 1.00 89.50 103 GLU A C 1
ATOM 848 O O . GLU A 1 103 ? 3.774 1.693 22.956 1.00 89.50 103 GLU A O 1
ATOM 853 N N . LEU A 1 104 ? 4.540 3.058 21.344 1.00 91.12 104 LEU A N 1
ATOM 854 C CA . LEU A 1 104 ? 4.518 4.288 22.142 1.00 91.12 104 LEU A CA 1
ATOM 855 C C . LEU A 1 104 ? 3.170 5.022 22.114 1.00 91.12 104 LEU A C 1
ATOM 857 O O . LEU A 1 104 ? 2.968 5.953 22.907 1.00 91.12 104 LEU A O 1
ATOM 861 N N . SER A 1 105 ? 2.259 4.637 21.216 1.00 90.62 105 SER A N 1
ATOM 862 C CA . SER A 1 105 ? 0.934 5.244 21.112 1.00 90.62 105 SER A CA 1
ATOM 863 C C . SER A 1 105 ? 0.203 5.162 22.449 1.00 90.62 105 SER A C 1
ATOM 865 O O . SER A 1 105 ? 0.205 4.141 23.123 1.00 90.62 105 SER A O 1
ATOM 867 N N . LYS A 1 106 ? -0.438 6.255 22.869 1.00 89.94 106 LYS A N 1
ATOM 868 C CA . LYS A 1 106 ? -1.170 6.304 24.149 1.00 89.94 106 LYS A CA 1
ATOM 869 C C . LYS A 1 106 ? -2.676 6.163 23.982 1.00 89.94 106 LYS A C 1
ATOM 871 O O . LYS A 1 106 ? -3.361 5.906 24.977 1.00 89.94 106 LYS A O 1
ATOM 876 N N . VAL A 1 107 ? -3.168 6.322 22.758 1.00 91.19 107 VAL A N 1
ATOM 877 C CA . VAL A 1 107 ? -4.591 6.288 22.413 1.00 91.19 107 VAL A CA 1
ATOM 878 C C . VAL A 1 107 ? -5.015 4.875 22.000 1.00 91.19 107 VAL A C 1
ATOM 880 O O . VAL A 1 107 ? -4.166 4.091 21.567 1.00 91.19 107 VAL A O 1
ATOM 883 N N . PRO A 1 108 ? -6.304 4.523 22.146 1.00 93.25 108 PRO A N 1
ATOM 884 C CA . PRO A 1 108 ? -6.856 3.334 21.509 1.00 93.25 108 PRO A CA 1
ATOM 885 C C . PRO A 1 108 ? -6.637 3.367 19.993 1.00 93.25 108 PRO A C 1
ATOM 887 O O . PRO A 1 108 ? -6.655 4.437 19.385 1.00 93.25 108 PRO A O 1
ATOM 890 N N . LEU A 1 109 ? -6.429 2.199 19.392 1.00 93.94 109 LEU A N 1
ATOM 891 C CA . LEU A 1 109 ? -6.207 2.032 17.959 1.00 93.94 109 LEU A CA 1
ATOM 892 C C . LEU A 1 109 ? -7.165 0.972 17.415 1.00 93.94 109 LEU A C 1
ATOM 894 O O . LEU A 1 109 ? -7.263 -0.116 17.978 1.00 93.94 109 LEU A O 1
ATOM 898 N N . LEU A 1 110 ? -7.823 1.281 16.301 1.00 96.12 110 LEU A N 1
ATOM 899 C CA . LEU A 1 110 ? -8.542 0.312 15.481 1.00 96.12 110 LEU A CA 1
ATOM 900 C C . LEU A 1 110 ? -7.771 0.119 14.177 1.00 96.12 110 LEU A C 1
ATOM 902 O O . LEU A 1 110 ? -7.607 1.070 13.413 1.00 96.12 110 LEU A O 1
ATOM 906 N N . ALA A 1 111 ? -7.318 -1.104 13.921 1.00 95.81 111 ALA A N 1
ATOM 907 C CA . ALA A 1 111 ? -6.750 -1.505 12.644 1.00 95.81 111 ALA A CA 1
ATOM 908 C C . ALA A 1 111 ? -7.785 -2.322 11.863 1.00 95.81 111 ALA A C 1
ATOM 910 O O . ALA A 1 111 ? -8.278 -3.341 12.349 1.00 95.81 111 ALA A O 1
ATOM 911 N N . VAL A 1 112 ? -8.113 -1.867 10.657 1.00 97.69 112 VAL A N 1
ATOM 912 C CA . VAL A 1 112 ? -9.061 -2.526 9.753 1.00 97.69 112 VAL A CA 1
ATOM 913 C C . VAL A 1 112 ? -8.325 -3.056 8.526 1.00 97.69 112 VAL A C 1
ATOM 915 O O . VAL A 1 112 ? -7.445 -2.377 8.004 1.00 97.69 112 VAL A O 1
ATOM 918 N N . TYR A 1 113 ? -8.683 -4.257 8.073 1.00 98.06 113 TYR A N 1
ATOM 919 C CA . TYR A 1 113 ? -8.095 -4.916 6.901 1.00 98.06 113 TYR A CA 1
ATOM 920 C C . TYR A 1 113 ? -9.165 -5.571 6.028 1.00 98.06 113 TYR A C 1
ATOM 922 O O . TYR A 1 113 ? -10.170 -6.055 6.545 1.00 98.06 113 TYR A O 1
ATOM 930 N N . GLY A 1 114 ? -8.932 -5.638 4.719 1.00 98.25 114 GLY A N 1
ATOM 931 C CA . GLY A 1 114 ? -9.681 -6.503 3.806 1.00 98.25 114 GLY A CA 1
ATOM 932 C C . GLY A 1 114 ? -8.934 -7.814 3.548 1.00 98.25 114 GLY A C 1
ATOM 933 O O . GLY A 1 114 ? -7.708 -7.813 3.430 1.00 98.25 114 GLY A O 1
ATOM 934 N N . THR A 1 115 ? -9.628 -8.953 3.445 1.00 98.00 115 THR A N 1
ATOM 935 C CA . THR A 1 115 ? -8.962 -10.244 3.160 1.00 98.00 115 THR A CA 1
ATOM 936 C C . THR A 1 115 ? -8.376 -10.333 1.750 1.00 98.00 115 THR A C 1
ATOM 938 O O . THR A 1 115 ? -7.549 -11.208 1.494 1.00 98.00 115 THR A O 1
ATOM 941 N N . LEU A 1 116 ? -8.805 -9.465 0.829 1.00 98.19 116 LEU A N 1
ATOM 942 C CA . LEU A 1 116 ? -8.269 -9.350 -0.529 1.00 98.19 116 LEU A CA 1
ATOM 943 C C . LEU A 1 116 ? -7.334 -8.142 -0.684 1.00 98.19 116 LEU A C 1
ATOM 945 O O . LEU A 1 116 ? -6.997 -7.779 -1.809 1.00 98.19 116 LEU A O 1
ATOM 949 N N . ASP A 1 117 ? -6.895 -7.515 0.410 1.00 98.06 117 ASP A N 1
ATOM 950 C CA . ASP A 1 117 ? -5.874 -6.473 0.346 1.00 98.06 117 ASP A CA 1
ATOM 951 C C . ASP A 1 117 ? -4.530 -7.069 -0.109 1.00 98.06 117 ASP A C 1
ATOM 953 O O . ASP A 1 117 ? -3.903 -7.867 0.591 1.00 98.06 117 ASP A O 1
ATOM 957 N N . LEU A 1 118 ? -4.096 -6.679 -1.309 1.00 96.88 118 LEU A N 1
ATOM 958 C CA . LEU A 1 118 ? -2.804 -7.069 -1.871 1.00 96.88 118 LEU A CA 1
ATOM 959 C C . LEU A 1 118 ? -1.702 -6.048 -1.583 1.00 96.88 118 LEU A C 1
ATOM 961 O O . LEU A 1 118 ? -0.549 -6.356 -1.843 1.00 96.88 118 LEU A O 1
ATOM 965 N N . GLN A 1 119 ? -2.020 -4.848 -1.092 1.00 95.44 119 GLN A N 1
ATOM 966 C CA . GLN A 1 119 ? -1.047 -3.779 -0.840 1.00 95.44 119 GLN A CA 1
ATOM 967 C C . GLN A 1 119 ? -0.567 -3.774 0.609 1.00 95.44 119 GLN A C 1
ATOM 969 O O . GLN A 1 119 ? 0.631 -3.688 0.860 1.00 95.44 119 GLN A O 1
ATOM 974 N N . VAL A 1 120 ? -1.478 -3.973 1.565 1.00 95.38 120 VAL A N 1
ATOM 975 C CA . VAL A 1 120 ? -1.145 -4.191 2.980 1.00 95.38 120 VAL A CA 1
ATOM 976 C C . VAL A 1 120 ? -1.806 -5.479 3.499 1.00 95.38 120 VAL A C 1
ATOM 978 O O . VAL A 1 120 ? -2.695 -5.431 4.349 1.00 95.38 120 VAL A O 1
ATOM 981 N N . PRO A 1 121 ? -1.367 -6.656 3.011 1.00 94.19 121 PRO A N 1
ATOM 982 C CA . PRO A 1 121 ? -1.962 -7.935 3.374 1.00 94.19 121 PRO A CA 1
ATOM 983 C C . PRO A 1 121 ? -2.130 -8.148 4.891 1.00 94.19 121 PRO A C 1
ATOM 985 O O . PRO A 1 121 ? -1.208 -7.855 5.673 1.00 94.19 121 PRO A O 1
ATOM 988 N N . PRO A 1 122 ? -3.284 -8.678 5.341 1.00 95.38 122 PRO A N 1
ATOM 989 C CA . PRO A 1 122 ? -3.525 -8.921 6.760 1.00 95.38 122 PRO A CA 1
ATOM 990 C C . PRO A 1 122 ? -2.622 -10.022 7.329 1.00 95.38 122 PRO A C 1
ATOM 992 O O . PRO A 1 122 ? -2.208 -9.926 8.480 1.00 95.38 122 PRO A O 1
ATOM 995 N N . ASP A 1 123 ? -2.255 -11.030 6.533 1.00 94.38 123 ASP A N 1
ATOM 996 C CA . ASP A 1 123 ? -1.423 -12.166 6.961 1.00 94.38 123 ASP A CA 1
ATOM 997 C C . ASP A 1 123 ? -0.031 -11.742 7.463 1.00 94.38 123 ASP A C 1
ATOM 999 O O . ASP A 1 123 ? 0.490 -12.329 8.410 1.00 94.38 123 ASP A O 1
ATOM 1003 N N . GLN A 1 124 ? 0.551 -10.694 6.876 1.00 92.56 124 GLN A N 1
ATOM 1004 C CA . GLN A 1 124 ? 1.821 -10.122 7.332 1.00 92.56 124 GLN A CA 1
ATOM 1005 C C . GLN A 1 124 ? 1.650 -9.060 8.429 1.00 92.56 124 GLN A C 1
ATOM 1007 O O . GLN A 1 124 ? 2.548 -8.872 9.249 1.00 92.56 124 GLN A O 1
ATOM 1012 N N . SER A 1 125 ? 0.521 -8.347 8.448 1.00 92.56 125 SER A N 1
ATOM 1013 C CA . SER A 1 125 ? 0.349 -7.149 9.281 1.00 92.56 125 SER A CA 1
ATOM 1014 C C . SER A 1 125 ? -0.285 -7.454 10.638 1.00 92.56 125 SER A C 1
ATOM 1016 O O . SER A 1 125 ? 0.188 -6.967 11.670 1.00 92.56 125 SER A O 1
ATOM 1018 N N . VAL A 1 126 ? -1.325 -8.293 10.651 1.00 94.88 126 VAL A N 1
ATOM 1019 C CA . VAL A 1 126 ? -2.116 -8.623 11.846 1.00 94.88 126 VAL A CA 1
ATOM 1020 C C . VAL A 1 126 ? -1.265 -9.270 12.942 1.00 94.88 126 VAL A C 1
ATOM 1022 O O . VAL A 1 126 ? -1.284 -8.737 14.052 1.00 94.88 126 VAL A O 1
ATOM 1025 N N . PRO A 1 127 ? -0.434 -10.304 12.679 1.00 93.75 127 PRO A N 1
ATOM 1026 C CA . PRO A 1 127 ? 0.363 -10.927 13.741 1.00 93.75 127 PRO A CA 1
ATOM 1027 C C . PRO A 1 127 ? 1.312 -9.942 14.432 1.00 93.75 127 PRO A C 1
ATOM 1029 O O . PRO A 1 127 ? 1.578 -10.032 15.632 1.00 93.75 127 PRO A O 1
ATOM 1032 N N . VAL A 1 128 ? 1.825 -8.962 13.681 1.00 91.19 128 VAL A N 1
ATOM 1033 C CA . VAL A 1 128 ? 2.721 -7.947 14.234 1.00 91.19 128 VAL A CA 1
ATOM 1034 C C . VAL A 1 128 ? 1.959 -6.972 15.130 1.00 91.19 128 VAL A C 1
ATOM 1036 O O . VAL A 1 128 ? 2.471 -6.604 16.187 1.00 91.19 128 VAL A O 1
ATOM 1039 N N . LEU A 1 129 ? 0.747 -6.568 14.738 1.00 92.81 129 LEU A N 1
ATOM 1040 C CA . LEU A 1 129 ? -0.122 -5.739 15.574 1.00 92.81 129 LEU A CA 1
ATOM 1041 C C . LEU A 1 129 ? -0.579 -6.472 16.834 1.00 92.81 129 LEU A C 1
ATOM 1043 O O . LEU A 1 129 ? -0.558 -5.879 17.908 1.00 92.81 129 LEU A O 1
ATOM 1047 N N . GLU A 1 130 ? -0.934 -7.752 16.735 1.00 92.12 130 GLU A N 1
ATOM 1048 C CA . GLU A 1 130 ? -1.309 -8.579 17.886 1.00 92.12 130 GLU A CA 1
ATOM 1049 C C . GLU A 1 130 ? -0.161 -8.702 18.893 1.00 92.12 130 GLU A C 1
ATOM 1051 O O . GLU A 1 130 ? -0.376 -8.557 20.097 1.00 92.12 130 GLU A O 1
ATOM 1056 N N . ASN A 1 131 ? 1.076 -8.873 18.415 1.00 91.94 131 ASN A N 1
ATOM 1057 C CA . ASN A 1 131 ? 2.254 -8.901 19.280 1.00 91.94 131 ASN A CA 1
ATOM 1058 C C . ASN A 1 131 ? 2.498 -7.558 19.994 1.00 91.94 131 ASN A C 1
ATOM 1060 O O . ASN A 1 131 ? 2.819 -7.538 21.181 1.00 91.94 131 ASN A O 1
ATOM 1064 N N . ILE A 1 132 ? 2.315 -6.426 19.303 1.00 91.50 132 ILE A N 1
ATOM 1065 C CA . ILE A 1 132 ? 2.372 -5.096 19.939 1.00 91.50 132 ILE A CA 1
ATOM 1066 C C . ILE A 1 132 ? 1.247 -4.970 20.977 1.00 91.50 132 ILE A C 1
ATOM 1068 O O . ILE A 1 132 ? 1.465 -4.518 22.105 1.00 91.50 132 ILE A O 1
ATOM 1072 N N . ASN A 1 133 ? 0.041 -5.415 20.622 1.00 91.00 133 ASN A N 1
ATOM 1073 C CA . ASN A 1 133 ? -1.127 -5.343 21.484 1.00 91.00 133 ASN A CA 1
ATOM 1074 C C . ASN A 1 133 ? -0.985 -6.175 22.761 1.00 91.00 133 ASN A C 1
ATOM 1076 O O . ASN A 1 133 ? -1.492 -5.762 23.797 1.00 91.00 133 ASN A O 1
ATOM 1080 N N . ALA A 1 134 ? -0.270 -7.300 22.727 1.00 87.12 134 ALA A N 1
ATOM 1081 C CA . ALA A 1 134 ? -0.021 -8.118 23.914 1.00 87.12 134 ALA A CA 1
ATOM 1082 C C . ALA A 1 134 ? 0.668 -7.329 25.047 1.00 87.12 134 ALA A C 1
ATOM 1084 O O . ALA A 1 134 ? 0.437 -7.610 26.221 1.00 87.12 134 ALA A O 1
ATOM 1085 N N . ASN A 1 135 ? 1.463 -6.311 24.698 1.00 82.25 135 ASN A N 1
ATOM 1086 C CA . ASN A 1 135 ? 2.124 -5.425 25.657 1.00 82.25 135 ASN A CA 1
ATOM 1087 C C . ASN A 1 135 ? 1.338 -4.128 25.915 1.00 82.25 135 ASN A C 1
ATOM 1089 O O . ASN A 1 135 ? 1.419 -3.567 27.007 1.00 82.25 135 ASN A O 1
ATOM 1093 N N . HIS A 1 136 ? 0.596 -3.639 24.916 1.00 79.19 136 HIS A N 1
ATOM 1094 C CA . HIS A 1 136 ? -0.085 -2.343 24.969 1.00 79.19 136 HIS A CA 1
ATOM 1095 C C . HIS A 1 136 ? -1.548 -2.418 25.452 1.00 79.19 136 HIS A C 1
ATOM 1097 O O . HIS A 1 136 ? -1.996 -1.556 26.208 1.00 79.19 136 HIS A O 1
ATOM 1103 N N . GLY A 1 137 ? -2.299 -3.436 25.027 1.00 81.81 137 GLY A N 1
ATOM 1104 C CA . GLY A 1 137 ? -3.686 -3.706 25.417 1.00 81.81 137 GLY A CA 1
ATOM 1105 C C . GLY A 1 137 ? -4.742 -2.747 24.853 1.00 81.81 137 GLY A C 1
ATOM 1106 O O . GLY A 1 137 ? -5.847 -2.696 25.392 1.00 81.81 137 GLY A O 1
ATOM 1107 N N . LYS A 1 138 ? -4.425 -1.955 23.818 1.00 87.56 138 LYS A N 1
ATOM 1108 C CA . LYS A 1 138 ? -5.349 -0.950 23.243 1.00 87.56 138 LYS A CA 1
ATOM 1109 C C . LYS A 1 138 ? -5.487 -0.988 21.721 1.00 87.56 138 LYS A C 1
ATOM 1111 O O . LYS A 1 138 ? -5.940 -0.007 21.138 1.00 87.56 138 LYS A O 1
ATOM 1116 N N . ILE A 1 139 ? -5.056 -2.065 21.078 1.00 94.00 139 ILE A N 1
ATOM 1117 C CA . ILE A 1 139 ? -5.212 -2.267 19.638 1.00 94.00 139 ILE A CA 1
ATOM 1118 C C . ILE A 1 139 ? -6.338 -3.274 19.425 1.00 94.00 139 ILE A C 1
ATOM 1120 O O . ILE A 1 139 ? -6.296 -4.394 19.931 1.00 94.00 139 ILE A O 1
ATOM 1124 N N . GLU A 1 140 ? -7.344 -2.866 18.671 1.00 94.88 140 GLU A N 1
ATOM 1125 C CA . GLU A 1 140 ? -8.394 -3.733 18.158 1.00 94.88 140 GLU A CA 1
ATOM 1126 C C . GLU A 1 140 ? -8.130 -3.967 16.673 1.00 94.88 140 GLU A C 1
ATOM 1128 O O . GLU A 1 140 ? -7.816 -3.029 15.940 1.00 94.88 140 GLU A O 1
ATOM 1133 N N . VAL A 1 141 ? -8.225 -5.220 16.233 1.00 95.75 141 VAL A N 1
ATOM 1134 C CA . VAL A 1 141 ? -8.011 -5.602 14.835 1.00 95.75 141 VAL A CA 1
ATOM 1135 C C . VAL A 1 141 ? -9.309 -6.177 14.288 1.00 95.75 141 VAL A C 1
ATOM 1137 O O . VAL A 1 141 ? -9.905 -7.053 14.911 1.00 95.75 141 VAL A O 1
ATOM 1140 N N . GLN A 1 142 ? -9.738 -5.692 13.126 1.00 97.50 142 GLN A N 1
ATOM 1141 C CA . GLN A 1 142 ? -10.903 -6.196 12.404 1.00 97.50 142 GLN A CA 1
ATOM 1142 C C . GLN A 1 142 ? -10.515 -6.513 10.964 1.00 97.50 142 GLN A C 1
ATOM 1144 O O . GLN A 1 142 ? -9.896 -5.696 10.286 1.00 97.50 142 GLN A O 1
ATOM 1149 N N . THR A 1 143 ? -10.872 -7.707 10.496 1.00 98.12 143 THR A N 1
ATOM 1150 C CA . THR A 1 143 ? -10.633 -8.129 9.110 1.00 98.12 143 THR A CA 1
ATOM 1151 C C . THR A 1 143 ? -11.963 -8.449 8.445 1.00 98.12 143 THR A C 1
ATOM 1153 O O . THR A 1 143 ? -12.754 -9.220 8.985 1.00 98.12 143 THR A O 1
ATOM 1156 N N . PHE A 1 144 ? -12.196 -7.863 7.277 1.00 98.50 144 PHE A N 1
ATOM 1157 C CA . PHE A 1 144 ? -13.437 -7.979 6.526 1.00 98.50 144 PHE A CA 1
ATOM 1158 C C . PHE A 1 144 ? -13.244 -8.912 5.328 1.00 98.50 144 PHE A C 1
ATOM 1160 O O . PHE A 1 144 ? -12.288 -8.720 4.565 1.00 98.50 144 PHE A O 1
ATOM 1167 N N . PRO A 1 145 ? -14.109 -9.927 5.164 1.00 98.19 145 PRO A N 1
ATOM 1168 C CA . PRO A 1 145 ? -14.026 -10.846 4.040 1.00 98.19 145 PRO A CA 1
ATOM 1169 C C . PRO A 1 145 ? -14.282 -10.116 2.721 1.00 98.19 145 PRO A C 1
ATOM 1171 O O . PRO A 1 145 ? -15.071 -9.182 2.660 1.00 98.19 145 PRO A O 1
ATOM 1174 N N . ASP A 1 146 ? -13.606 -10.571 1.672 1.00 98.06 146 ASP A N 1
ATOM 1175 C CA . ASP A 1 146 ? -13.827 -10.184 0.276 1.00 98.06 146 ASP A CA 1
ATOM 1176 C C . ASP A 1 146 ? -13.639 -8.686 -0.040 1.00 98.06 146 ASP A C 1
ATOM 1178 O O . ASP A 1 146 ? -14.031 -8.220 -1.109 1.00 98.06 146 ASP A O 1
ATOM 1182 N N . LEU A 1 147 ? -12.975 -7.932 0.845 1.00 98.62 147 LEU A N 1
ATOM 1183 C CA . LEU A 1 147 ? -12.635 -6.528 0.606 1.00 98.62 147 LEU A CA 1
ATOM 1184 C C . LEU A 1 147 ? -11.199 -6.353 0.100 1.00 98.62 147 LEU A C 1
ATOM 1186 O O . LEU A 1 147 ? -10.269 -6.977 0.622 1.00 98.62 147 LEU A O 1
ATOM 1190 N N . ASN A 1 148 ? -11.017 -5.479 -0.891 1.00 98.44 148 ASN A N 1
ATOM 1191 C CA . ASN A 1 148 ? -9.706 -5.058 -1.394 1.00 98.44 148 ASN A CA 1
ATOM 1192 C C . ASN A 1 148 ? -9.039 -4.002 -0.481 1.00 98.44 148 ASN A C 1
ATOM 1194 O O . ASN A 1 148 ? -9.547 -3.664 0.587 1.00 98.44 148 ASN A O 1
ATOM 1198 N N . HIS A 1 149 ? -7.906 -3.448 -0.923 1.00 97.81 149 HIS A N 1
ATOM 1199 C CA . HIS A 1 149 ? -7.158 -2.418 -0.188 1.00 97.81 149 HIS A CA 1
ATOM 1200 C C . HIS A 1 149 ? -7.957 -1.135 0.105 1.00 97.81 149 HIS A C 1
ATOM 1202 O O . HIS A 1 149 ? -7.744 -0.482 1.121 1.00 97.81 149 HIS A O 1
ATOM 1208 N N . LEU A 1 150 ? -8.883 -0.765 -0.783 1.00 97.88 150 LEU A N 1
ATOM 1209 C CA . LEU A 1 150 ? -9.737 0.415 -0.627 1.00 97.88 150 LEU A CA 1
ATOM 1210 C C . LEU A 1 150 ? -11.005 0.118 0.184 1.00 97.88 150 LEU A C 1
ATOM 1212 O O . LEU A 1 150 ? -11.879 0.975 0.287 1.00 97.88 150 LEU A O 1
ATOM 1216 N N . PHE A 1 151 ? -11.104 -1.086 0.756 1.00 98.50 151 PHE A N 1
ATOM 1217 C CA . PHE A 1 151 ? -12.293 -1.597 1.429 1.00 98.50 151 PHE A CA 1
ATOM 1218 C C . PHE A 1 151 ? -13.524 -1.664 0.521 1.00 98.50 151 PHE A C 1
ATOM 1220 O O . PHE A 1 151 ? -14.637 -1.434 0.980 1.00 98.50 151 PHE A O 1
ATOM 1227 N N . GLN A 1 152 ? -13.334 -1.970 -0.761 1.00 98.56 152 GLN A N 1
ATOM 1228 C CA . GLN A 1 152 ? -14.428 -2.260 -1.688 1.00 98.56 152 GLN A CA 1
ATOM 1229 C C . GLN A 1 152 ? -14.597 -3.775 -1.819 1.00 98.56 152 GLN A C 1
ATOM 1231 O O . GLN A 1 152 ? -13.597 -4.501 -1.848 1.00 98.56 152 GLN A O 1
ATOM 1236 N N . HIS A 1 153 ? -15.832 -4.248 -1.960 1.00 98.62 153 HIS A N 1
ATOM 1237 C CA . HIS A 1 153 ? -16.128 -5.634 -2.306 1.00 98.62 153 HIS A CA 1
ATOM 1238 C C . HIS A 1 153 ? -15.490 -5.986 -3.651 1.00 98.62 153 HIS A C 1
ATOM 1240 O O . HIS A 1 153 ? -15.788 -5.371 -4.676 1.00 98.62 153 HIS A O 1
ATOM 1246 N N . ALA A 1 154 ? -14.611 -6.983 -3.651 1.00 98.06 154 ALA A N 1
ATOM 1247 C CA . ALA A 1 154 ? -13.799 -7.338 -4.805 1.00 98.06 154 ALA A CA 1
ATOM 1248 C C . ALA A 1 154 ? -13.803 -8.845 -5.056 1.00 98.06 154 ALA A C 1
ATOM 1250 O O . ALA A 1 154 ? -14.093 -9.647 -4.172 1.00 98.06 154 ALA A O 1
ATOM 1251 N N . THR A 1 155 ? -13.450 -9.242 -6.280 1.00 96.88 155 THR A N 1
ATOM 1252 C CA . THR A 1 155 ? -13.280 -10.663 -6.611 1.00 96.88 155 THR A CA 1
ATOM 1253 C C . THR A 1 155 ? -11.823 -11.078 -6.469 1.00 96.88 155 THR A C 1
ATOM 1255 O O . THR A 1 155 ? -11.523 -12.154 -5.953 1.00 96.88 155 THR A O 1
ATOM 1258 N N . THR A 1 156 ? -10.896 -10.236 -6.934 1.00 96.44 156 THR A N 1
ATOM 1259 C CA . THR A 1 156 ? -9.472 -10.598 -6.995 1.00 96.44 156 THR A CA 1
ATOM 1260 C C . THR A 1 156 ? -8.604 -9.805 -6.029 1.00 96.44 156 THR A C 1
ATOM 1262 O O . THR A 1 156 ? -7.581 -10.330 -5.593 1.00 96.44 156 THR A O 1
ATOM 1265 N N . GLY A 1 157 ? -9.005 -8.583 -5.673 1.00 97.19 157 GLY A N 1
ATOM 1266 C CA . GLY A 1 157 ? -8.194 -7.633 -4.910 1.00 97.19 157 GLY A CA 1
ATOM 1267 C C . GLY A 1 157 ? -7.238 -6.803 -5.775 1.00 97.19 157 GLY A C 1
ATOM 1268 O O . GLY A 1 157 ? -6.466 -6.008 -5.241 1.00 97.19 157 GLY A O 1
ATOM 1269 N N . LEU A 1 158 ? -7.255 -6.980 -7.101 1.00 95.81 158 LEU A N 1
ATOM 1270 C CA . LEU A 1 158 ? -6.348 -6.287 -8.013 1.00 95.81 158 LEU A CA 1
ATOM 1271 C C . LEU A 1 158 ? -6.714 -4.798 -8.148 1.00 95.81 158 LEU A C 1
ATOM 1273 O O . LEU A 1 158 ? -7.894 -4.470 -8.286 1.00 95.81 158 LEU A O 1
ATOM 1277 N N . PRO A 1 159 ? -5.719 -3.892 -8.252 1.00 94.19 159 PRO A N 1
ATOM 1278 C CA . PRO A 1 159 ? -5.966 -2.472 -8.518 1.00 94.19 159 PRO A CA 1
ATOM 1279 C C . PRO A 1 159 ? -6.769 -2.180 -9.791 1.00 94.19 159 PRO A C 1
ATOM 1281 O O . PRO A 1 159 ? -7.434 -1.151 -9.881 1.00 94.19 159 PRO A O 1
ATOM 1284 N N . SER A 1 160 ? -6.755 -3.091 -10.769 1.00 92.31 160 SER A N 1
ATOM 1285 C CA . SER A 1 160 ? -7.568 -2.983 -11.986 1.00 92.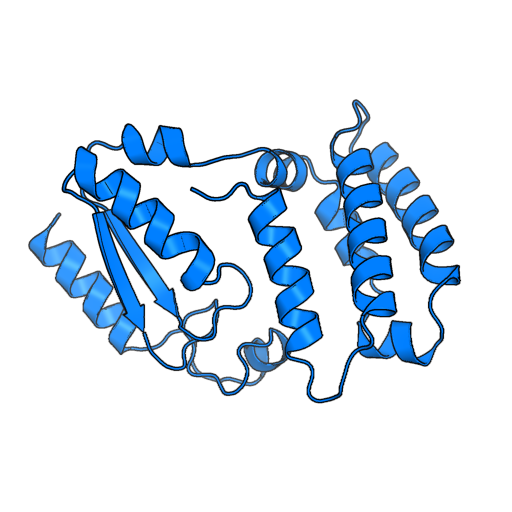31 160 SER A CA 1
ATOM 1286 C C . SER A 1 160 ? -9.078 -3.000 -11.720 1.00 92.31 160 SER A C 1
ATOM 1288 O O . SER A 1 160 ? -9.838 -2.543 -12.569 1.00 92.31 160 SER A O 1
ATOM 1290 N N . GLU A 1 161 ? -9.526 -3.512 -10.568 1.00 95.56 161 GLU A N 1
ATOM 1291 C CA . GLU A 1 161 ? -10.941 -3.499 -10.178 1.00 95.56 161 GLU A CA 1
ATOM 1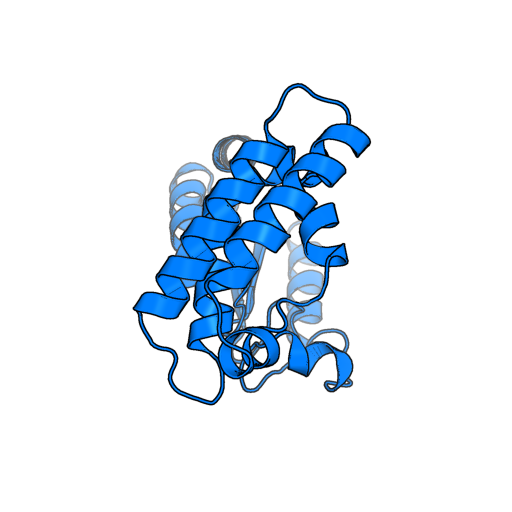292 C C . GLU A 1 161 ? -11.388 -2.120 -9.648 1.00 95.56 161 GLU A C 1
ATOM 1294 O O . GLU A 1 161 ? -12.573 -1.803 -9.723 1.00 95.56 161 GLU A O 1
ATOM 1299 N N . TYR A 1 162 ? -10.472 -1.265 -9.165 1.00 95.25 162 TYR A N 1
ATOM 1300 C CA . TYR A 1 162 ? -10.816 -0.063 -8.380 1.00 95.25 162 TYR A CA 1
ATOM 1301 C C . TYR A 1 162 ? -11.703 0.932 -9.128 1.00 95.25 162 TYR A C 1
ATOM 1303 O O . TYR A 1 162 ? -12.620 1.499 -8.546 1.00 95.25 162 TYR A O 1
ATOM 1311 N N . GLY A 1 163 ? -11.422 1.150 -10.415 1.00 94.00 163 GLY A N 1
ATOM 1312 C CA . GLY A 1 163 ? -12.191 2.069 -11.259 1.00 94.00 163 GLY A CA 1
ATOM 1313 C C . GLY A 1 163 ? -13.444 1.451 -11.883 1.00 94.00 163 GLY A C 1
ATOM 1314 O O . GLY A 1 163 ? -14.191 2.162 -12.548 1.00 94.00 163 GLY A O 1
ATOM 1315 N N . VAL A 1 164 ? -13.643 0.140 -11.720 1.00 96.19 164 VAL A N 1
ATOM 1316 C CA . VAL A 1 164 ? -14.792 -0.609 -12.258 1.00 96.19 164 VAL A CA 1
ATOM 1317 C C . VAL A 1 164 ? -15.824 -0.890 -11.164 1.00 96.19 164 VAL A C 1
ATOM 1319 O O . VAL A 1 164 ? -17.009 -1.019 -11.460 1.00 96.19 164 VAL A O 1
ATOM 1322 N N . ILE A 1 165 ? -15.388 -0.986 -9.906 1.00 97.88 165 ILE A N 1
ATOM 1323 C CA . ILE A 1 165 ? -16.274 -1.125 -8.753 1.00 97.88 165 ILE A CA 1
ATOM 1324 C C . ILE A 1 165 ? -16.893 0.241 -8.421 1.00 97.88 165 ILE A C 1
ATOM 1326 O O . ILE A 1 165 ? -16.184 1.188 -8.092 1.00 97.88 165 ILE A O 1
ATOM 1330 N N . ASP A 1 166 ? -18.226 0.321 -8.461 1.00 97.25 166 ASP A N 1
ATOM 1331 C CA . ASP A 1 166 ? -18.978 1.548 -8.143 1.00 97.25 166 ASP A CA 1
ATOM 1332 C C . ASP A 1 166 ? -18.938 1.917 -6.645 1.00 97.25 166 ASP A C 1
ATOM 1334 O O . ASP A 1 166 ? -19.149 3.072 -6.266 1.00 97.25 166 ASP A O 1
ATOM 1338 N N . GLU A 1 167 ? -18.704 0.938 -5.769 1.00 97.25 167 GLU A N 1
ATOM 1339 C CA . GLU A 1 167 ? -18.641 1.141 -4.321 1.00 97.25 167 GLU A CA 1
ATOM 1340 C C . GLU A 1 167 ? -17.419 1.982 -3.946 1.00 97.25 167 GLU A C 1
ATOM 1342 O O . GLU A 1 167 ? -16.298 1.647 -4.302 1.00 97.25 167 GLU A O 1
ATOM 1347 N N . THR A 1 168 ? -17.601 3.064 -3.186 1.00 94.81 168 THR A N 1
ATOM 1348 C CA . THR A 1 168 ? -16.462 3.837 -2.661 1.00 94.81 168 THR A CA 1
ATOM 1349 C C . THR A 1 168 ? -15.785 3.127 -1.490 1.00 94.81 168 THR A C 1
ATOM 1351 O O . THR A 1 168 ? -14.561 3.076 -1.442 1.00 94.81 168 THR A O 1
ATOM 1354 N N . LEU A 1 169 ? -16.574 2.623 -0.538 1.00 97.19 169 LEU A N 1
ATOM 1355 C CA . LEU A 1 169 ? -16.110 1.896 0.641 1.00 97.19 169 LEU A CA 1
ATOM 1356 C C . LEU A 1 169 ? -17.281 1.099 1.234 1.00 97.19 169 LEU A C 1
ATOM 1358 O O . LEU A 1 169 ? -18.395 1.624 1.328 1.00 97.19 169 LEU A O 1
ATOM 1362 N N . ALA A 1 170 ? -17.022 -0.139 1.647 1.00 98.44 170 ALA A N 1
ATOM 1363 C CA . ALA A 1 170 ? -18.021 -1.073 2.144 1.00 98.44 170 ALA A CA 1
ATOM 1364 C C . ALA A 1 170 ? -18.758 -0.528 3.388 1.00 98.44 170 ALA A C 1
ATOM 1366 O O . ALA A 1 170 ? -18.115 -0.171 4.387 1.00 98.44 170 ALA A O 1
ATOM 1367 N N . PRO A 1 171 ? -20.105 -0.442 3.377 1.00 98.12 171 PRO A N 1
ATOM 1368 C CA . PRO A 1 171 ? -20.877 0.140 4.476 1.00 98.12 171 PRO A CA 1
ATOM 1369 C C . PRO A 1 171 ? -20.589 -0.475 5.851 1.00 98.12 171 PRO A C 1
ATOM 1371 O O . PRO A 1 171 ? -20.597 0.234 6.859 1.00 98.12 171 PRO A O 1
ATOM 1374 N N . GLU A 1 172 ? -20.308 -1.773 5.917 1.00 98.19 172 GLU A N 1
ATOM 1375 C CA . GLU A 1 172 ? -19.959 -2.481 7.146 1.00 98.19 172 GLU A CA 1
ATOM 1376 C C . GLU A 1 172 ? -18.655 -1.978 7.778 1.00 98.19 172 GLU A C 1
ATOM 1378 O O . GLU A 1 172 ? -18.578 -1.880 9.004 1.00 98.19 172 GLU A O 1
ATOM 1383 N N . VAL A 1 173 ? -17.671 -1.559 6.976 1.00 98.19 173 VAL A N 1
ATOM 1384 C CA . VAL A 1 173 ? -16.429 -0.958 7.481 1.00 98.19 173 VAL A CA 1
ATOM 1385 C C . VAL A 1 173 ? -16.737 0.397 8.116 1.00 98.19 173 VAL A C 1
ATOM 1387 O O . VAL A 1 173 ? -16.298 0.673 9.235 1.00 98.19 173 VAL A O 1
ATOM 1390 N N . MET A 1 174 ? -17.575 1.217 7.467 1.00 97.56 174 MET A N 1
ATOM 1391 C CA . MET A 1 174 ? -18.018 2.499 8.035 1.00 97.56 174 MET A CA 1
ATOM 1392 C C . MET A 1 174 ? -18.788 2.331 9.340 1.00 97.56 174 MET A C 1
ATOM 1394 O O . MET A 1 174 ? -18.617 3.131 10.262 1.00 97.56 174 MET A O 1
ATOM 1398 N N . ILE A 1 175 ? -19.653 1.319 9.425 1.00 98.06 175 ILE A N 1
ATOM 1399 C CA . ILE A 1 175 ? -20.427 1.033 10.634 1.00 98.06 175 ILE A CA 1
ATOM 1400 C C . ILE A 1 175 ? -19.485 0.683 11.786 1.00 98.06 175 ILE A C 1
ATOM 1402 O O . ILE A 1 175 ? -19.614 1.286 12.852 1.00 98.06 175 ILE A O 1
ATOM 1406 N N . VAL A 1 176 ? -18.506 -0.197 11.556 1.00 98.00 176 VAL A N 1
ATOM 1407 C CA . VAL A 1 176 ? -17.512 -0.584 12.569 1.00 98.00 176 VAL A CA 1
ATOM 1408 C C . VAL A 1 176 ? -16.681 0.613 13.024 1.00 98.00 176 VAL A C 1
ATOM 1410 O O . VAL A 1 176 ? -16.540 0.825 14.227 1.00 98.00 176 VAL A O 1
ATOM 1413 N N . ILE A 1 177 ? -16.186 1.443 12.100 1.00 97.50 177 ILE A N 1
ATOM 1414 C CA . ILE A 1 177 ? -15.424 2.652 12.455 1.00 97.50 177 ILE A CA 1
ATOM 1415 C C . ILE A 1 177 ? -16.285 3.599 13.298 1.00 97.50 177 ILE A C 1
ATOM 1417 O O . ILE A 1 177 ? -15.850 4.062 14.352 1.00 97.50 177 ILE A O 1
ATOM 1421 N N . LYS A 1 178 ? -17.525 3.867 12.868 1.00 97.94 178 LYS A N 1
ATOM 1422 C CA . LYS A 1 178 ? -18.469 4.734 13.589 1.00 97.94 178 LYS A CA 1
ATOM 1423 C C . LYS A 1 178 ? -18.723 4.222 15.008 1.00 97.94 178 LYS A C 1
ATOM 1425 O O . LYS A 1 178 ? -18.674 4.998 15.958 1.00 97.94 178 LYS A O 1
ATOM 1430 N N . GLU A 1 179 ? -19.021 2.936 15.160 1.00 97.75 179 GLU A N 1
ATOM 1431 C CA . GLU A 1 179 ? -19.313 2.326 16.462 1.00 97.75 179 GLU A CA 1
ATOM 1432 C C . GLU A 1 179 ? -18.090 2.302 17.376 1.00 97.75 179 GLU A C 1
ATOM 1434 O O . GLU A 1 179 ? -18.198 2.600 18.567 1.00 97.75 179 GLU A O 1
ATOM 1439 N N . TRP A 1 18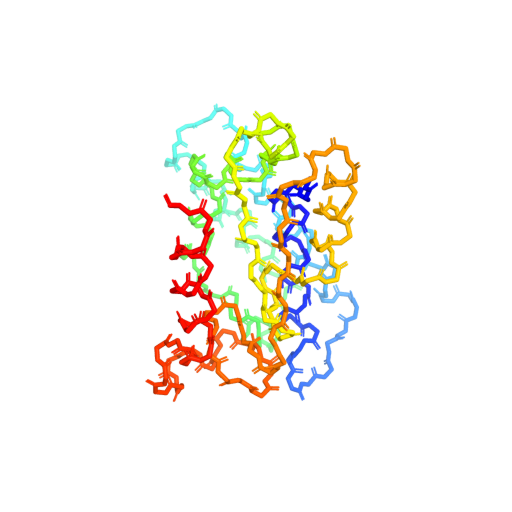0 ? -16.913 2.021 16.823 1.00 97.81 180 TRP A N 1
ATOM 1440 C CA . TRP A 1 180 ? -15.670 2.049 17.579 1.00 97.81 180 TRP A CA 1
ATOM 1441 C C . TRP A 1 180 ? -15.360 3.455 18.096 1.00 97.81 180 TRP A C 1
ATOM 1443 O O . TRP A 1 180 ? -15.120 3.629 19.289 1.00 97.81 180 TRP A O 1
ATOM 1453 N N . VAL A 1 181 ? -15.467 4.480 17.243 1.00 96.88 181 VAL A N 1
ATOM 1454 C CA . VAL A 1 181 ? -15.262 5.876 17.661 1.00 96.88 181 VAL A CA 1
ATOM 1455 C C . VAL A 1 181 ? -16.236 6.257 18.777 1.00 96.88 181 VAL A C 1
ATOM 1457 O O . VAL A 1 181 ? -15.802 6.784 19.791 1.00 96.88 181 VAL A O 1
ATOM 1460 N N . LEU A 1 182 ? -17.527 5.930 18.655 1.00 96.56 182 LEU A N 1
ATOM 1461 C CA . LEU A 1 182 ? -18.532 6.255 19.681 1.00 96.56 182 LEU A CA 1
ATOM 1462 C C . LEU A 1 182 ? -18.325 5.535 21.025 1.00 96.56 182 LEU A C 1
ATOM 1464 O O . LEU A 1 182 ? -18.907 5.944 22.028 1.00 96.56 182 LEU A O 1
ATOM 1468 N N . THR A 1 183 ? -17.562 4.442 21.048 1.00 94.44 183 THR A N 1
ATOM 1469 C CA . THR A 1 183 ? -17.338 3.634 22.258 1.00 94.44 183 THR A CA 1
ATOM 1470 C C . THR A 1 183 ? -15.954 3.824 22.873 1.00 94.44 183 THR A C 1
ATOM 1472 O O . THR A 1 183 ? -15.770 3.500 24.048 1.00 94.44 183 THR A O 1
ATOM 1475 N N . LYS A 1 184 ? -14.977 4.324 22.108 1.00 89.31 184 LYS A N 1
ATOM 1476 C CA . LYS A 1 184 ? -13.561 4.406 22.507 1.00 89.31 184 LYS A CA 1
ATOM 1477 C C . LYS A 1 184 ? -12.991 5.824 22.501 1.00 89.31 184 LYS A C 1
ATOM 1479 O O . LYS A 1 184 ? -11.886 6.005 23.017 1.00 89.31 184 LYS A O 1
ATOM 1484 N N . CYS A 1 185 ? -13.702 6.801 21.937 1.00 78.00 185 CYS A N 1
ATOM 1485 C CA . CYS A 1 185 ? -13.338 8.221 21.911 1.00 78.00 185 CYS A CA 1
ATOM 1486 C C . CYS A 1 185 ? -14.407 9.064 22.613 1.00 78.00 185 CYS A C 1
ATOM 1488 O O . CYS A 1 185 ? -14.002 10.028 23.300 1.00 78.00 185 CYS A O 1
#